Protein AF-A0AAE0FVE1-F1 (afdb_monomer_lite)

Structure (mmCIF, N/CA/C/O backbone):
data_AF-A0AAE0FVE1-F1
#
_entry.id   AF-A0AAE0FVE1-F1
#
loop_
_atom_site.group_PDB
_atom_site.id
_atom_site.type_symbol
_atom_site.label_atom_id
_atom_site.label_alt_id
_atom_site.label_comp_id
_atom_site.label_asym_id
_atom_site.label_entity_id
_atom_site.label_seq_id
_atom_site.pdbx_PDB_ins_code
_atom_site.Cartn_x
_atom_site.Cartn_y
_atom_site.Cartn_z
_atom_site.occupancy
_atom_site.B_iso_or_equiv
_atom_site.auth_seq_id
_atom_site.auth_comp_id
_atom_site.auth_asym_id
_atom_site.auth_atom_id
_atom_site.pdbx_PDB_model_num
ATOM 1 N N . VAL A 1 1 ? 37.317 -3.126 0.935 1.00 30.12 1 VAL A N 1
ATOM 2 C CA . VAL A 1 1 ? 37.666 -3.885 -0.289 1.00 30.12 1 VAL A CA 1
ATOM 3 C C . VAL A 1 1 ? 36.846 -5.168 -0.308 1.00 30.12 1 VAL A C 1
ATOM 5 O O . VAL A 1 1 ? 37.209 -6.125 0.359 1.00 30.12 1 VAL A O 1
ATOM 8 N N . ARG A 1 2 ? 35.691 -5.173 -0.980 1.00 21.05 2 ARG A N 1
ATOM 9 C CA . ARG A 1 2 ? 34.985 -6.410 -1.341 1.00 21.05 2 ARG A CA 1
ATOM 10 C C . ARG A 1 2 ? 34.971 -6.466 -2.862 1.00 21.05 2 ARG A C 1
ATOM 12 O O . ARG A 1 2 ? 34.207 -5.758 -3.504 1.00 21.05 2 ARG A O 1
ATOM 19 N N . GLN A 1 3 ? 35.901 -7.239 -3.415 1.00 28.53 3 GLN A N 1
ATOM 20 C CA . GLN A 1 3 ? 35.870 -7.679 -4.805 1.00 28.53 3 GLN A CA 1
ATOM 21 C C . GLN A 1 3 ? 34.680 -8.636 -4.940 1.00 28.53 3 GLN A C 1
ATOM 23 O O . GLN A 1 3 ? 34.762 -9.792 -4.535 1.00 28.53 3 GLN A O 1
ATOM 28 N N . GLY A 1 4 ? 33.552 -8.123 -5.428 1.00 25.84 4 GLY A N 1
ATOM 29 C CA . GLY A 1 4 ? 32.439 -8.943 -5.892 1.00 25.84 4 GLY A CA 1
ATOM 30 C C . GLY A 1 4 ? 32.765 -9.470 -7.283 1.00 25.84 4 GLY A C 1
ATOM 31 O O . GLY A 1 4 ? 33.146 -8.708 -8.171 1.00 25.84 4 GLY A O 1
ATOM 32 N N . SER A 1 5 ? 32.677 -10.783 -7.448 1.00 26.41 5 SER A N 1
ATOM 33 C CA . SER A 1 5 ? 32.817 -11.491 -8.715 1.00 26.41 5 SER A CA 1
ATOM 34 C C . SER A 1 5 ? 31.915 -10.886 -9.799 1.00 26.41 5 SER A C 1
ATOM 36 O O . SER A 1 5 ? 30.779 -10.496 -9.536 1.00 26.41 5 SER A O 1
ATOM 38 N N . ARG A 1 6 ? 32.425 -10.824 -11.038 1.00 33.06 6 ARG A N 1
ATOM 39 C CA . ARG A 1 6 ? 31.664 -10.459 -12.245 1.00 33.06 6 ARG A CA 1
ATOM 40 C C . ARG A 1 6 ? 30.571 -11.507 -12.494 1.00 33.06 6 ARG A C 1
ATOM 42 O O . ARG A 1 6 ? 30.792 -12.472 -13.221 1.00 33.06 6 ARG A O 1
ATOM 49 N N . GLY A 1 7 ? 29.429 -11.352 -11.835 1.00 27.64 7 GLY A N 1
ATOM 50 C CA . GLY A 1 7 ? 28.227 -12.144 -12.063 1.00 27.64 7 GLY A CA 1
ATOM 51 C C . GLY A 1 7 ? 27.330 -11.454 -13.083 1.00 27.64 7 GLY A C 1
ATOM 52 O O . GLY A 1 7 ? 26.965 -10.295 -12.908 1.00 27.64 7 GLY A O 1
ATOM 53 N N . TRP A 1 8 ? 26.978 -12.162 -14.152 1.00 33.00 8 TRP A N 1
ATOM 54 C CA . TRP A 1 8 ? 25.927 -11.739 -15.070 1.00 33.00 8 TRP A CA 1
ATOM 55 C C . TRP A 1 8 ? 24.582 -11.930 -14.367 1.00 33.00 8 TRP A C 1
ATOM 57 O O . TRP A 1 8 ? 24.209 -13.061 -14.065 1.00 33.00 8 TRP A O 1
ATOM 67 N N . VAL A 1 9 ? 23.856 -10.848 -14.091 1.00 34.59 9 VAL A N 1
ATOM 68 C CA . VAL A 1 9 ? 22.469 -10.948 -13.620 1.00 34.59 9 VAL A CA 1
ATOM 69 C C . VAL A 1 9 ? 21.586 -10.996 -14.859 1.00 34.59 9 VAL A C 1
ATOM 71 O O . VAL A 1 9 ? 21.504 -10.024 -15.602 1.00 34.59 9 VAL A O 1
ATOM 74 N N . THR A 1 10 ? 20.969 -12.144 -15.119 1.00 40.16 10 THR A N 1
ATOM 75 C CA . THR A 1 10 ? 19.925 -12.262 -16.144 1.00 40.16 10 THR A CA 1
ATOM 76 C C . THR A 1 10 ? 18.598 -12.223 -15.406 1.00 40.16 10 THR A C 1
ATOM 78 O O . THR A 1 10 ? 18.353 -13.091 -14.571 1.00 40.16 10 THR A O 1
ATOM 81 N N . ALA A 1 11 ? 17.755 -11.228 -15.673 1.00 46.94 11 ALA A N 1
ATOM 82 C CA . ALA A 1 11 ? 16.357 -11.305 -15.268 1.00 46.94 11 ALA A CA 1
ATOM 83 C C . ALA A 1 11 ? 15.671 -12.262 -16.253 1.00 46.94 11 ALA A C 1
ATOM 85 O O . ALA A 1 11 ? 15.438 -11.902 -17.405 1.00 46.94 11 ALA A O 1
ATOM 86 N N . GLN A 1 12 ? 15.464 -13.515 -15.846 1.00 41.94 12 GLN A N 1
ATOM 87 C CA . GLN A 1 12 ? 14.679 -14.474 -16.622 1.00 41.94 12 GLN A CA 1
ATOM 88 C C . GLN A 1 12 ? 13.217 -14.341 -16.200 1.00 41.94 12 GLN A C 1
ATOM 90 O O . GLN A 1 12 ? 12.855 -14.723 -15.087 1.00 41.94 12 GLN A O 1
ATOM 95 N N . GLY A 1 13 ? 12.395 -13.764 -17.077 1.00 55.03 13 GLY A N 1
ATOM 96 C CA . GLY A 1 13 ? 10.956 -13.997 -17.049 1.00 55.03 13 GLY A CA 1
ATOM 97 C C . GLY A 1 13 ? 10.651 -15.409 -17.553 1.00 55.03 13 GLY A C 1
ATOM 98 O O . GLY A 1 13 ? 11.479 -16.034 -18.207 1.00 55.03 13 GLY A O 1
ATOM 99 N N . GLY A 1 14 ? 9.486 -15.941 -17.193 1.00 66.44 14 GLY A N 1
ATOM 100 C CA . GLY A 1 14 ? 8.909 -17.094 -17.879 1.00 66.44 14 GLY A CA 1
ATOM 101 C C . GLY A 1 14 ? 7.967 -16.623 -18.986 1.00 66.44 14 GLY A C 1
ATOM 102 O O . GLY A 1 14 ? 7.395 -15.536 -18.893 1.00 66.44 14 GLY A O 1
ATOM 103 N N . ALA A 1 15 ? 7.772 -17.460 -20.004 1.00 74.31 15 ALA A N 1
ATOM 104 C CA . ALA A 1 15 ? 6.828 -17.231 -21.096 1.00 74.31 15 ALA A CA 1
ATOM 105 C C . ALA A 1 15 ? 5.435 -16.789 -20.598 1.00 74.31 15 ALA A C 1
ATOM 107 O O . ALA A 1 15 ? 4.746 -17.531 -19.893 1.00 74.31 15 ALA A O 1
ATOM 108 N N . LEU A 1 16 ? 4.996 -15.594 -21.004 1.00 76.31 16 LEU A N 1
ATOM 109 C CA . LEU A 1 16 ? 3.702 -15.038 -20.612 1.00 76.31 16 LEU A CA 1
ATOM 110 C C . LEU A 1 16 ? 2.538 -15.636 -21.420 1.00 76.31 16 LEU A C 1
ATOM 112 O O . LEU A 1 16 ? 2.681 -15.892 -22.623 1.00 76.31 16 LEU A O 1
ATOM 116 N N . PRO A 1 17 ? 1.348 -15.786 -20.801 1.00 67.94 17 PRO A N 1
ATOM 117 C CA . PRO A 1 17 ? 0.216 -16.491 -21.392 1.00 67.94 17 PRO A CA 1
ATOM 118 C C . PRO A 1 17 ? -0.523 -15.744 -22.537 1.00 67.94 17 PRO A C 1
ATOM 120 O O . PRO A 1 17 ? -1.547 -16.217 -23.033 1.00 67.94 17 PRO A O 1
ATOM 123 N N . GLY A 1 18 ? 0.000 -14.619 -23.032 1.00 75.88 18 GLY A N 1
ATOM 124 C CA . GLY A 1 18 ? -0.625 -13.827 -24.102 1.00 75.88 18 GLY A CA 1
ATOM 125 C C . GLY A 1 18 ? -1.750 -12.911 -23.603 1.00 75.88 18 GLY A C 1
ATOM 126 O O . GLY A 1 18 ? -1.844 -12.631 -22.411 1.00 75.88 18 GLY A O 1
ATOM 127 N N . ALA A 1 19 ? -2.564 -12.382 -24.524 1.00 81.19 19 ALA A N 1
ATOM 128 C CA . ALA A 1 19 ? -3.595 -11.395 -24.192 1.00 81.19 19 ALA A CA 1
ATOM 129 C C . ALA A 1 19 ? -4.684 -11.947 -23.253 1.00 81.19 19 ALA A C 1
ATOM 131 O O . ALA A 1 19 ? -5.143 -13.081 -23.406 1.00 81.19 19 ALA A O 1
ATOM 132 N N . CYS A 1 20 ? -5.138 -11.110 -22.317 1.00 78.38 20 CYS A N 1
ATOM 133 C CA . CYS A 1 20 ? -6.254 -11.428 -21.434 1.00 78.38 20 CYS A CA 1
ATOM 134 C C . CYS A 1 20 ? -7.577 -11.352 -22.209 1.00 78.38 20 CYS A C 1
ATOM 136 O O . CYS A 1 20 ? -7.894 -10.321 -22.795 1.00 78.38 20 CYS A O 1
ATOM 138 N N . ALA A 1 21 ? -8.379 -12.422 -22.173 1.00 79.81 21 ALA A N 1
ATOM 139 C CA . ALA A 1 21 ? -9.632 -12.510 -22.930 1.00 79.81 21 ALA A CA 1
ATOM 140 C C . ALA A 1 21 ? -10.690 -11.467 -22.518 1.00 79.81 21 ALA A C 1
ATOM 142 O O . ALA A 1 21 ? -11.551 -11.123 -23.322 1.00 79.81 21 ALA A O 1
ATOM 143 N N . ALA A 1 22 ? -10.632 -10.974 -21.277 1.00 82.94 22 ALA A N 1
ATOM 144 C CA . ALA A 1 22 ? -11.561 -9.973 -20.754 1.00 82.94 22 ALA A CA 1
ATOM 145 C C . ALA A 1 22 ? -11.093 -8.522 -20.980 1.00 82.94 22 ALA A C 1
ATOM 147 O O . ALA A 1 22 ? -11.858 -7.592 -20.735 1.00 82.94 22 ALA A O 1
ATOM 148 N N . ALA A 1 23 ? -9.846 -8.311 -21.410 1.00 76.94 23 ALA A N 1
ATOM 149 C CA . ALA A 1 23 ? -9.261 -6.982 -21.535 1.00 76.94 23 ALA A CA 1
ATOM 150 C C . ALA A 1 23 ? -9.342 -6.460 -22.978 1.00 76.94 23 ALA A C 1
ATOM 152 O O . ALA A 1 23 ? -9.103 -7.193 -23.934 1.00 76.94 23 ALA A O 1
ATOM 153 N N . VAL A 1 24 ? -9.628 -5.162 -23.135 1.00 82.69 24 VAL A N 1
ATOM 154 C CA . VAL A 1 24 ? -9.636 -4.482 -24.448 1.00 82.69 24 VAL A CA 1
ATOM 155 C C . VAL A 1 24 ? -8.225 -4.417 -25.041 1.00 82.69 24 VAL A C 1
ATOM 157 O O . VAL A 1 24 ? -8.035 -4.584 -26.245 1.00 82.69 24 VAL A O 1
ATOM 160 N N . SER A 1 25 ? -7.222 -4.212 -24.189 1.00 83.94 25 SER A N 1
ATOM 161 C CA . SER A 1 25 ? -5.810 -4.270 -24.543 1.00 83.94 25 SER A CA 1
ATOM 162 C C . SER A 1 25 ? -5.018 -5.041 -23.491 1.00 83.94 25 SER A C 1
ATOM 164 O O . SER A 1 25 ? -5.422 -5.168 -22.337 1.00 83.94 25 SER A O 1
ATOM 166 N N . SER A 1 26 ? -3.902 -5.632 -23.902 1.00 85.88 26 SER A N 1
ATOM 167 C CA . SER A 1 26 ? -2.989 -6.342 -23.009 1.00 85.88 26 SER A CA 1
ATOM 168 C C . SER A 1 26 ? -1.572 -6.014 -23.440 1.00 85.88 26 SER A C 1
ATOM 170 O O . SER A 1 26 ? -1.191 -6.308 -24.575 1.00 85.88 26 SER A O 1
ATOM 172 N N . HIS A 1 27 ? -0.831 -5.371 -22.546 1.00 88.75 27 HIS A N 1
ATOM 173 C CA . HIS A 1 27 ? 0.507 -4.854 -22.796 1.00 88.75 27 HIS A CA 1
ATOM 174 C C . HIS A 1 27 ? 1.437 -5.250 -21.658 1.00 88.75 27 HIS A C 1
ATOM 176 O O . HIS A 1 27 ? 1.002 -5.409 -20.516 1.00 88.75 27 HIS A O 1
ATOM 182 N N . VAL A 1 28 ? 2.713 -5.398 -21.983 1.00 86.50 28 VAL A N 1
ATOM 183 C CA . VAL A 1 28 ? 3.792 -5.544 -21.010 1.00 86.50 28 VAL A CA 1
ATOM 184 C C . VAL A 1 28 ? 4.682 -4.330 -21.140 1.00 86.50 28 VAL A C 1
ATOM 186 O O . VAL A 1 28 ? 5.120 -4.012 -22.242 1.00 86.50 28 VAL A O 1
ATOM 189 N N . TYR A 1 29 ? 4.954 -3.684 -20.011 1.00 84.94 29 TYR A N 1
ATOM 190 C CA . TYR A 1 29 ? 5.828 -2.525 -19.951 1.00 84.94 29 TYR A CA 1
ATOM 191 C C . TYR A 1 29 ? 7.075 -2.846 -19.136 1.00 84.94 29 TYR A C 1
ATOM 193 O O . TYR A 1 29 ? 6.982 -3.432 -18.057 1.00 84.94 29 TYR A O 1
ATOM 201 N N . VAL A 1 30 ? 8.235 -2.430 -19.636 1.00 83.50 30 VAL A N 1
ATOM 202 C CA . VAL A 1 30 ? 9.482 -2.380 -18.865 1.00 83.50 30 VAL A CA 1
ATOM 203 C C . VAL A 1 30 ? 9.905 -0.925 -18.763 1.00 83.50 30 VAL A C 1
ATOM 205 O O . VAL A 1 30 ? 10.164 -0.281 -19.777 1.00 83.50 30 VAL A O 1
ATOM 208 N N . GLU A 1 31 ? 9.956 -0.405 -17.540 1.00 81.62 31 GLU A N 1
ATOM 209 C CA . GLU A 1 31 ? 10.389 0.964 -17.273 1.00 81.62 31 GLU A CA 1
ATOM 210 C C . GLU A 1 31 ? 11.896 1.025 -17.031 1.00 81.62 31 GLU A C 1
ATOM 212 O O . GLU A 1 31 ? 12.450 0.294 -16.210 1.00 81.62 31 GLU A O 1
ATOM 217 N N . ILE A 1 32 ? 12.554 1.929 -17.750 1.00 76.12 32 ILE A N 1
ATOM 218 C CA . ILE A 1 32 ? 13.954 2.290 -17.579 1.00 76.12 32 ILE A CA 1
ATOM 219 C C . ILE A 1 32 ? 13.978 3.659 -16.904 1.00 76.12 32 ILE A C 1
ATOM 221 O O . ILE A 1 32 ? 13.574 4.671 -17.485 1.00 76.12 32 ILE A O 1
ATOM 225 N N . GLU A 1 33 ? 14.449 3.684 -15.660 1.00 69.06 33 GLU A N 1
ATOM 226 C CA . GLU A 1 33 ? 14.544 4.916 -14.882 1.00 69.06 33 GLU A CA 1
ATOM 227 C C . GLU A 1 33 ? 15.622 5.854 -15.454 1.00 69.06 33 GLU A C 1
ATOM 229 O O . GLU A 1 33 ? 16.702 5.419 -15.862 1.00 69.06 33 GLU A O 1
ATOM 234 N N . ALA A 1 34 ? 15.371 7.165 -15.413 1.00 65.38 34 ALA A N 1
ATOM 235 C CA . ALA A 1 34 ? 16.327 8.182 -15.848 1.00 65.38 34 ALA A CA 1
ATOM 236 C C . ALA A 1 34 ? 17.683 8.084 -15.117 1.00 65.38 34 ALA A C 1
ATOM 238 O O . ALA A 1 34 ? 18.736 8.280 -15.726 1.00 65.38 34 ALA A O 1
ATOM 239 N N . GLY A 1 35 ? 17.672 7.749 -13.818 1.00 61.28 35 GLY A N 1
ATOM 240 C CA . GLY A 1 35 ? 18.884 7.622 -13.004 1.00 61.28 35 GLY A CA 1
ATOM 241 C C . GLY A 1 35 ? 19.810 6.493 -13.460 1.00 61.28 35 GLY A C 1
ATOM 242 O O . GLY A 1 35 ? 21.030 6.594 -13.325 1.00 61.28 35 GLY A O 1
ATOM 243 N N . LEU A 1 36 ? 19.256 5.438 -14.064 1.00 63.31 36 LEU A N 1
ATOM 244 C CA . LEU A 1 36 ? 20.031 4.328 -14.611 1.00 63.31 36 LEU A CA 1
ATOM 245 C C . LEU A 1 36 ? 20.830 4.776 -15.846 1.00 63.31 36 LEU A C 1
ATOM 247 O O . LEU A 1 36 ? 21.997 4.406 -15.995 1.00 63.31 36 LEU A O 1
ATOM 251 N N . LEU A 1 37 ? 20.239 5.634 -16.683 1.00 58.00 37 LEU A N 1
ATOM 252 C CA . LEU A 1 37 ? 20.868 6.198 -17.884 1.00 58.00 37 LEU A CA 1
ATOM 253 C C . LEU A 1 37 ? 22.001 7.189 -17.561 1.00 58.00 37 LEU A C 1
ATOM 255 O O . LEU A 1 37 ? 22.900 7.375 -18.376 1.00 58.00 37 LEU A O 1
ATOM 259 N N . ALA A 1 38 ? 22.002 7.785 -16.365 1.00 56.66 38 ALA A N 1
ATOM 260 C CA . ALA A 1 38 ? 23.067 8.675 -15.896 1.00 56.66 38 ALA A CA 1
ATOM 261 C C . ALA A 1 38 ? 24.312 7.932 -15.361 1.00 56.66 38 ALA A C 1
ATOM 263 O O . ALA A 1 38 ? 25.357 8.548 -15.164 1.00 56.66 38 ALA A O 1
ATOM 264 N N . SER A 1 39 ? 24.230 6.612 -15.141 1.00 55.66 39 SER A N 1
ATOM 265 C CA . SER A 1 39 ? 25.300 5.803 -14.526 1.00 55.66 39 SER A CA 1
ATOM 266 C C . SER A 1 39 ? 26.401 5.330 -15.493 1.00 55.66 39 SER A C 1
ATOM 268 O O . SER A 1 39 ? 27.238 4.504 -15.124 1.00 55.66 39 SER A O 1
ATOM 270 N N . ILE A 1 40 ? 26.425 5.837 -16.733 1.00 57.41 40 ILE A N 1
ATOM 271 C CA . ILE A 1 40 ? 27.370 5.395 -17.769 1.00 57.41 40 ILE A CA 1
ATOM 272 C C . ILE A 1 40 ? 28.768 5.989 -17.513 1.00 57.41 40 ILE A C 1
ATOM 274 O O . ILE A 1 40 ? 28.941 7.210 -17.563 1.00 57.41 40 ILE A O 1
ATOM 278 N N . PRO A 1 41 ? 29.808 5.165 -17.291 1.00 51.59 41 PRO A N 1
ATOM 279 C CA . PRO A 1 41 ? 31.169 5.667 -17.163 1.00 51.59 41 PRO A CA 1
ATOM 280 C C . PRO A 1 41 ? 31.677 6.236 -18.499 1.00 51.59 41 PRO A C 1
ATOM 282 O O . PRO A 1 41 ? 31.586 5.582 -19.534 1.00 51.59 41 PRO A O 1
ATOM 285 N N . GLY A 1 42 ? 32.271 7.436 -18.467 1.00 53.62 42 GLY A N 1
ATOM 286 C CA . GLY A 1 42 ? 33.030 7.996 -19.596 1.00 53.62 42 GLY A CA 1
ATOM 287 C C . GLY A 1 42 ? 32.369 9.124 -20.394 1.00 53.62 42 GLY A C 1
ATOM 288 O O . GLY A 1 42 ? 32.880 9.460 -21.456 1.00 53.62 42 GLY A O 1
ATOM 289 N N . GLY A 1 43 ? 31.275 9.729 -19.912 1.00 49.09 43 GLY A N 1
ATOM 290 C CA . GLY A 1 43 ? 30.678 10.908 -20.565 1.00 49.09 43 GLY A CA 1
ATOM 291 C C . GLY A 1 43 ? 30.083 10.625 -21.950 1.00 49.09 43 GLY A C 1
ATOM 292 O O . GLY A 1 43 ? 29.938 11.538 -22.757 1.00 49.09 43 GLY A O 1
ATOM 293 N N . MET A 1 44 ? 29.765 9.360 -22.236 1.00 49.56 44 MET A N 1
ATOM 294 C CA . MET A 1 44 ? 29.006 8.975 -23.420 1.00 49.56 44 MET A CA 1
ATOM 295 C C . MET A 1 44 ? 27.567 9.447 -23.241 1.00 49.56 44 MET A C 1
ATOM 297 O O . MET A 1 44 ? 26.928 9.081 -22.256 1.00 49.56 44 MET A O 1
ATOM 301 N N . ASP A 1 45 ? 27.072 10.263 -24.173 1.00 49.12 45 ASP A N 1
ATOM 302 C CA . ASP A 1 45 ? 25.688 10.725 -24.153 1.00 49.12 45 ASP A CA 1
ATOM 303 C C . ASP A 1 45 ? 24.744 9.506 -24.150 1.00 49.12 45 ASP A C 1
ATOM 305 O O . ASP A 1 45 ? 24.714 8.767 -25.138 1.00 49.12 45 ASP A O 1
ATOM 309 N N . PRO A 1 46 ? 23.917 9.303 -23.104 1.00 48.41 46 PRO A N 1
ATOM 310 C CA . PRO A 1 46 ? 22.945 8.205 -23.068 1.00 48.41 46 PRO A CA 1
ATOM 311 C C . PRO A 1 46 ? 21.856 8.343 -24.147 1.00 48.41 46 PRO A C 1
ATOM 313 O O . PRO A 1 46 ? 21.050 7.441 -24.348 1.00 48.41 46 PRO A O 1
ATOM 316 N N . ILE A 1 47 ? 21.826 9.486 -24.840 1.00 46.03 47 ILE A N 1
ATOM 317 C CA . ILE A 1 47 ? 20.714 9.959 -25.667 1.00 46.03 47 ILE A CA 1
ATOM 318 C C . ILE A 1 47 ? 20.866 9.555 -27.144 1.00 46.03 47 ILE A C 1
ATOM 320 O O . ILE A 1 47 ? 19.905 9.659 -27.898 1.00 46.03 47 ILE A O 1
ATOM 324 N N . SER A 1 48 ? 22.023 9.056 -27.598 1.00 42.78 48 SER A N 1
ATOM 325 C CA . SER A 1 48 ? 22.173 8.666 -29.013 1.00 42.78 48 SER A CA 1
ATOM 326 C C . SER A 1 48 ? 21.733 7.230 -29.334 1.00 42.78 48 SER A C 1
ATOM 328 O O . SER A 1 48 ? 21.645 6.891 -30.510 1.00 42.78 48 SER A O 1
ATOM 330 N N . SER A 1 49 ? 21.416 6.393 -28.336 1.00 44.22 49 SER A N 1
ATOM 331 C CA . SER A 1 49 ? 20.997 4.995 -28.556 1.00 44.22 49 SER A CA 1
ATOM 332 C C . SER A 1 49 ? 19.806 4.571 -27.683 1.00 44.22 49 SER A C 1
ATOM 334 O O . SER A 1 49 ? 19.839 3.572 -26.968 1.00 44.22 49 SER A O 1
ATOM 336 N N . VAL A 1 50 ? 18.695 5.309 -27.805 1.00 49.94 50 VAL A N 1
ATOM 337 C CA . VAL A 1 50 ? 17.343 4.828 -27.423 1.00 49.94 50 VAL A CA 1
ATOM 338 C C . VAL A 1 50 ? 16.879 3.678 -28.343 1.00 49.94 50 VAL A C 1
ATOM 340 O O . VAL A 1 50 ? 15.857 3.042 -28.106 1.00 49.94 50 VAL A O 1
ATOM 343 N N . ALA A 1 51 ? 17.661 3.336 -29.373 1.00 52.94 51 ALA A N 1
ATOM 344 C CA . ALA A 1 51 ? 17.542 2.055 -30.051 1.00 52.94 51 ALA A CA 1
ATOM 345 C C . ALA A 1 51 ? 17.913 0.937 -29.065 1.00 52.94 51 ALA A C 1
ATOM 347 O O . ALA A 1 51 ? 19.085 0.704 -28.778 1.00 52.94 51 ALA A O 1
ATOM 348 N N . VAL A 1 52 ? 16.899 0.248 -28.541 1.00 58.25 52 VAL A N 1
ATOM 349 C CA . VAL A 1 52 ? 17.026 -0.907 -27.632 1.00 58.25 52 VAL A CA 1
ATOM 350 C C . VAL A 1 52 ? 17.976 -1.986 -28.179 1.00 58.25 52 VAL A C 1
ATOM 352 O O . VAL A 1 52 ? 18.613 -2.698 -27.401 1.00 58.25 52 VAL A O 1
ATOM 355 N N . ASP A 1 53 ? 18.142 -2.045 -29.502 1.00 57.78 53 ASP A N 1
ATOM 356 C CA . ASP A 1 53 ? 19.052 -2.958 -30.200 1.00 57.78 53 ASP A CA 1
ATOM 357 C C . ASP A 1 53 ? 20.539 -2.555 -30.072 1.00 57.78 53 ASP A C 1
ATOM 359 O O . ASP A 1 53 ? 21.417 -3.409 -29.879 1.00 57.78 53 ASP A O 1
ATOM 363 N N . ASP A 1 54 ? 20.818 -1.247 -30.064 1.00 61.09 54 ASP A N 1
ATOM 364 C CA . ASP A 1 54 ? 22.166 -0.657 -30.044 1.00 61.09 54 ASP A CA 1
ATOM 365 C C . ASP A 1 54 ? 22.558 -0.077 -28.675 1.00 61.09 54 ASP A C 1
ATOM 367 O O . ASP A 1 54 ? 23.596 0.573 -28.531 1.00 61.09 54 ASP A O 1
ATOM 371 N N . ASN A 1 55 ? 21.763 -0.343 -27.638 1.00 70.00 55 ASN A N 1
ATOM 372 C CA . ASN A 1 55 ? 22.024 0.176 -26.306 1.00 70.00 55 ASN A CA 1
ATOM 373 C C . ASN A 1 55 ? 23.327 -0.406 -25.714 1.00 70.00 55 ASN A C 1
ATOM 375 O O . ASN A 1 55 ? 23.604 -1.611 -25.738 1.00 70.00 55 ASN A O 1
ATOM 379 N N . VAL A 1 56 ? 24.175 0.478 -25.188 1.00 70.88 56 VAL A N 1
ATOM 380 C CA . VAL A 1 56 ? 25.509 0.119 -24.677 1.00 70.88 56 VAL A CA 1
ATOM 381 C C . VAL A 1 56 ? 25.439 -0.540 -23.290 1.00 70.88 56 VAL A C 1
ATOM 383 O O . VAL A 1 56 ? 26.312 -1.335 -22.942 1.00 70.88 56 VAL A O 1
ATOM 386 N N . LEU A 1 57 ? 24.400 -0.250 -22.500 1.00 72.38 57 LEU A N 1
ATOM 387 C CA . LEU A 1 57 ? 24.229 -0.741 -21.130 1.00 72.38 57 LEU A CA 1
ATOM 388 C C . LEU A 1 57 ? 23.597 -2.132 -21.072 1.00 72.38 57 LEU A C 1
ATOM 390 O O . LEU A 1 57 ? 24.063 -2.991 -20.318 1.00 72.38 57 LEU A O 1
ATOM 394 N N . PHE A 1 58 ? 22.549 -2.368 -21.855 1.00 77.50 58 PHE A N 1
ATOM 395 C CA . PHE A 1 58 ? 21.784 -3.612 -21.847 1.00 77.50 58 PHE A CA 1
ATOM 396 C C . PHE A 1 58 ? 21.244 -3.934 -23.243 1.00 77.50 58 PHE A C 1
ATOM 398 O O . PHE A 1 58 ? 21.129 -3.063 -24.090 1.00 77.50 58 PHE A O 1
ATOM 405 N N . GLY A 1 59 ? 20.925 -5.200 -23.494 1.00 80.31 59 GLY A N 1
ATOM 406 C CA . GLY A 1 59 ? 20.110 -5.613 -24.637 1.00 80.31 59 GLY A CA 1
ATOM 407 C C . GLY A 1 59 ? 18.804 -6.225 -24.152 1.00 80.31 59 GLY A C 1
ATOM 408 O O . GLY A 1 59 ? 18.802 -6.899 -23.117 1.00 80.31 59 GLY A O 1
ATOM 409 N N . VAL A 1 60 ? 17.720 -6.012 -24.897 1.00 82.88 60 VAL A N 1
ATOM 410 C CA . VAL A 1 60 ? 16.411 -6.615 -24.620 1.00 82.88 60 VAL A CA 1
ATOM 411 C C . VAL A 1 60 ? 15.984 -7.474 -25.800 1.00 82.88 60 VAL A C 1
ATOM 413 O O . VAL A 1 60 ? 16.116 -7.064 -26.949 1.00 82.88 60 VAL A O 1
ATOM 416 N N . THR A 1 61 ? 15.469 -8.667 -25.524 1.00 84.12 61 THR A N 1
ATOM 417 C CA . THR A 1 61 ? 14.892 -9.550 -26.542 1.00 84.12 61 THR A CA 1
ATOM 418 C C . THR A 1 61 ? 13.594 -10.167 -26.027 1.00 84.12 61 THR A C 1
ATOM 420 O O . THR A 1 61 ? 13.610 -10.670 -24.907 1.00 84.12 61 THR A O 1
ATOM 423 N N . PRO A 1 62 ? 12.510 -10.211 -26.820 1.00 83.31 62 PRO A N 1
ATOM 424 C CA . PRO A 1 62 ? 12.394 -9.667 -28.173 1.00 83.31 62 PRO A CA 1
ATOM 425 C C . PRO A 1 62 ? 12.350 -8.134 -28.176 1.00 83.31 62 PRO A C 1
ATOM 427 O O . PRO A 1 62 ? 12.096 -7.510 -27.148 1.00 83.31 62 PRO A O 1
ATOM 430 N N . THR A 1 63 ? 12.581 -7.534 -29.341 1.00 84.00 63 THR A N 1
ATOM 431 C CA . THR A 1 63 ? 12.491 -6.081 -29.523 1.00 84.00 63 THR A CA 1
ATOM 432 C C . THR A 1 63 ? 11.106 -5.570 -29.108 1.00 84.00 63 THR A C 1
ATOM 434 O O . THR A 1 63 ? 10.114 -6.260 -29.378 1.00 84.00 63 THR A O 1
ATOM 437 N N . PRO A 1 64 ? 11.012 -4.418 -28.424 1.00 87.00 64 PRO A N 1
ATOM 438 C CA . PRO A 1 64 ? 9.726 -3.818 -28.086 1.00 87.00 64 PRO A CA 1
ATOM 439 C C . PRO A 1 64 ? 8.948 -3.422 -29.337 1.00 87.00 64 PRO A C 1
ATOM 441 O O . PRO A 1 64 ? 9.532 -3.071 -30.362 1.00 87.00 64 PRO A O 1
ATOM 444 N N . ASP A 1 65 ? 7.622 -3.482 -29.233 1.00 86.62 65 ASP A N 1
ATOM 445 C CA . ASP A 1 65 ? 6.708 -3.054 -30.291 1.00 86.62 65 ASP A CA 1
ATOM 446 C C . ASP A 1 65 ? 6.624 -1.520 -30.344 1.00 86.62 65 ASP A C 1
ATOM 448 O O . ASP A 1 65 ? 6.462 -0.939 -31.418 1.00 86.62 65 ASP A O 1
ATOM 452 N N . SER A 1 66 ? 6.755 -0.849 -29.191 1.00 84.56 66 SER A N 1
ATOM 453 C CA . SER A 1 66 ? 6.857 0.610 -29.117 1.00 84.56 66 SER A CA 1
ATOM 454 C C . SER A 1 66 ? 7.716 1.091 -27.939 1.00 84.56 66 SER A C 1
ATOM 456 O O . SER A 1 66 ? 8.000 0.345 -27.000 1.00 84.56 66 SER A O 1
ATOM 458 N N . ILE A 1 67 ? 8.173 2.343 -28.009 1.00 81.81 67 ILE A N 1
ATOM 459 C CA . ILE A 1 67 ? 8.937 3.012 -26.949 1.00 81.81 67 ILE A CA 1
ATOM 460 C C . ILE A 1 67 ? 8.200 4.300 -26.594 1.00 81.81 67 ILE A C 1
ATOM 462 O O . ILE A 1 67 ? 7.884 5.101 -27.474 1.00 81.81 67 ILE A O 1
ATOM 466 N N . ILE A 1 68 ? 7.927 4.493 -25.307 1.00 80.31 68 ILE A N 1
ATOM 467 C CA . ILE A 1 68 ? 7.207 5.651 -24.783 1.00 80.31 68 ILE A CA 1
ATOM 468 C C . ILE A 1 68 ? 8.158 6.441 -23.887 1.00 80.31 68 ILE A C 1
ATOM 470 O O . ILE A 1 68 ? 8.645 5.939 -22.875 1.00 80.31 68 ILE A O 1
ATOM 474 N N . GLU A 1 69 ? 8.409 7.697 -24.242 1.00 73.88 69 GLU A N 1
ATOM 475 C CA . GLU A 1 69 ? 9.202 8.612 -23.423 1.00 73.88 69 GLU A CA 1
ATOM 476 C C . GLU A 1 69 ? 8.285 9.440 -22.523 1.00 73.88 69 GLU A C 1
ATOM 478 O O . GLU A 1 69 ? 7.413 10.177 -22.991 1.00 73.88 69 GLU A O 1
ATOM 483 N N . ARG A 1 70 ? 8.484 9.339 -21.208 1.00 64.88 70 ARG A N 1
ATOM 484 C CA . ARG A 1 70 ? 7.756 10.129 -20.219 1.00 64.88 70 ARG A CA 1
ATOM 485 C C . ARG A 1 70 ? 8.605 11.339 -19.849 1.00 64.88 70 ARG A C 1
ATOM 487 O O . ARG A 1 70 ? 9.534 11.232 -19.059 1.00 64.88 70 ARG A O 1
ATOM 494 N N . GLY A 1 71 ? 8.325 12.490 -20.456 1.00 56.09 71 GLY A N 1
ATOM 495 C CA . GLY A 1 71 ? 9.078 13.722 -20.206 1.00 56.09 71 GLY A CA 1
ATOM 496 C C . GLY A 1 71 ? 8.886 14.258 -18.783 1.00 56.09 71 GLY A C 1
ATOM 497 O O . GLY A 1 71 ? 7.755 14.459 -18.342 1.00 56.09 71 GLY A O 1
ATOM 498 N N . GLY A 1 72 ? 9.988 14.541 -18.083 1.00 49.53 72 GLY A N 1
ATOM 499 C CA . GLY A 1 72 ? 9.977 15.394 -16.894 1.00 49.53 72 GLY A CA 1
ATOM 500 C C . GLY A 1 72 ? 9.718 16.842 -17.316 1.00 49.53 72 GLY A C 1
ATOM 501 O O . GLY A 1 72 ? 10.405 17.355 -18.198 1.00 49.53 72 GLY A O 1
ATOM 502 N N . GLY A 1 73 ? 8.706 17.490 -16.737 1.00 36.62 73 GLY A N 1
ATOM 503 C CA . GLY A 1 73 ? 8.252 18.838 -17.098 1.00 36.62 73 GLY A CA 1
ATOM 504 C C . GLY A 1 73 ? 9.226 19.965 -16.733 1.00 36.62 73 GLY A C 1
ATOM 505 O O . GLY A 1 73 ? 8.876 20.847 -15.958 1.00 36.62 73 GLY A O 1
ATOM 506 N N . GLY A 1 74 ? 10.437 19.965 -17.290 1.00 36.50 74 GLY A N 1
ATOM 507 C CA . GLY A 1 74 ? 11.389 21.069 -17.194 1.00 36.50 74 GLY A CA 1
ATOM 508 C C . GLY A 1 74 ? 11.291 21.986 -18.411 1.00 36.50 74 GLY A C 1
ATOM 509 O O . GLY A 1 74 ? 11.818 21.669 -19.475 1.00 36.50 74 GLY A O 1
ATOM 510 N N . VAL A 1 75 ? 10.634 23.140 -18.272 1.00 29.27 75 VAL A N 1
ATOM 511 C CA . VAL A 1 75 ? 10.678 24.206 -19.286 1.00 29.27 75 VAL A CA 1
ATOM 512 C C . VAL A 1 75 ? 12.010 24.949 -19.143 1.00 29.27 75 VAL A C 1
ATOM 514 O O . VAL A 1 75 ? 12.180 25.754 -18.233 1.00 29.27 75 VAL A O 1
ATOM 517 N N . GLY A 1 76 ? 12.963 24.686 -20.039 1.00 27.70 76 GLY A N 1
ATOM 518 C CA . GLY A 1 76 ? 14.224 25.428 -20.111 1.00 27.70 76 GLY A CA 1
ATOM 519 C C . GLY A 1 76 ? 15.190 24.879 -21.161 1.00 27.70 76 GLY A C 1
ATOM 520 O O . GLY A 1 76 ? 15.378 23.669 -21.285 1.00 27.70 76 GLY A O 1
ATOM 521 N N . ILE A 1 77 ? 15.818 25.775 -21.929 1.00 26.56 77 ILE A N 1
ATOM 522 C CA . ILE A 1 77 ? 16.866 25.431 -22.899 1.00 26.56 77 ILE A CA 1
ATOM 523 C C . ILE A 1 77 ? 18.066 24.881 -22.113 1.00 26.56 77 ILE A C 1
ATOM 525 O O . ILE A 1 77 ? 18.759 25.636 -21.437 1.00 26.56 77 ILE A O 1
ATOM 529 N N . GLY A 1 78 ? 18.273 23.562 -22.177 1.00 33.88 78 GLY A N 1
ATOM 530 C CA . GLY A 1 78 ? 19.312 22.843 -21.427 1.00 33.88 78 GLY A CA 1
ATOM 531 C C . GLY A 1 78 ? 18.811 21.696 -20.539 1.00 33.88 78 GLY A C 1
ATOM 532 O O . GLY A 1 78 ? 19.631 21.020 -19.925 1.00 33.88 78 GLY A O 1
ATOM 533 N N . ALA A 1 79 ? 17.502 21.425 -20.482 1.00 32.38 79 ALA A N 1
ATOM 534 C CA . ALA A 1 79 ? 16.946 20.311 -19.711 1.00 32.38 79 ALA A CA 1
ATOM 535 C C . ALA A 1 79 ? 17.173 18.949 -20.408 1.00 32.38 79 ALA A C 1
ATOM 537 O O . ALA A 1 79 ? 16.315 18.438 -21.123 1.00 32.38 79 ALA A O 1
ATOM 538 N N . LYS A 1 80 ? 18.351 18.350 -20.202 1.00 45.34 80 LYS A N 1
ATOM 539 C CA . LYS A 1 80 ? 18.636 16.936 -20.496 1.00 45.34 80 LYS A CA 1
ATOM 540 C C . LYS A 1 80 ? 18.954 16.219 -19.183 1.00 45.34 80 LYS A C 1
ATOM 542 O O . LYS A 1 80 ? 20.073 16.343 -18.706 1.00 45.34 80 LYS A O 1
ATOM 547 N N . ALA A 1 81 ? 17.963 15.513 -18.632 1.00 43.94 81 ALA A N 1
ATOM 548 C CA . ALA A 1 81 ? 18.044 14.392 -17.675 1.00 43.94 81 ALA A CA 1
ATOM 549 C C . ALA A 1 81 ? 16.792 14.422 -16.787 1.00 43.94 81 ALA A C 1
ATOM 551 O O . ALA A 1 81 ? 16.668 15.286 -15.925 1.00 43.94 81 ALA A O 1
ATOM 552 N N . GLY A 1 82 ? 15.851 13.502 -16.996 1.00 49.97 82 GLY A N 1
ATOM 553 C CA . GLY A 1 82 ? 14.718 13.379 -16.073 1.00 49.97 82 GLY A CA 1
ATOM 554 C C . GLY A 1 82 ? 13.514 12.596 -16.580 1.00 49.97 82 GLY A C 1
ATOM 555 O O . GLY A 1 82 ? 12.595 12.373 -15.803 1.00 49.97 82 GLY A O 1
ATOM 556 N N . GLY A 1 83 ? 13.485 12.187 -17.851 1.00 59.12 83 GLY A N 1
ATOM 557 C CA . GLY A 1 83 ? 12.385 11.374 -18.368 1.00 59.12 83 GLY A CA 1
ATOM 558 C C . GLY A 1 83 ? 12.601 9.879 -18.153 1.00 59.12 83 GLY A C 1
ATOM 559 O O . GLY A 1 83 ? 13.720 9.399 -18.334 1.00 59.12 83 GLY A O 1
ATOM 560 N N . THR A 1 84 ? 11.547 9.149 -17.778 1.00 67.88 84 THR A N 1
ATOM 561 C CA . THR A 1 84 ? 11.566 7.678 -17.776 1.00 67.88 84 THR A CA 1
ATOM 562 C C . THR A 1 84 ? 11.208 7.154 -19.163 1.00 67.88 84 THR A C 1
ATOM 564 O O . THR A 1 84 ? 10.423 7.767 -19.891 1.00 67.88 84 THR A O 1
ATOM 567 N N . THR A 1 85 ? 11.806 6.032 -19.559 1.00 76.50 85 THR A N 1
ATOM 568 C CA . THR A 1 85 ? 11.525 5.390 -20.849 1.00 76.50 85 THR A CA 1
ATOM 569 C C . THR A 1 85 ? 10.803 4.078 -20.599 1.00 76.50 85 THR A C 1
ATOM 571 O O . THR A 1 85 ? 11.302 3.222 -19.875 1.00 76.50 85 THR A O 1
ATOM 574 N N . LEU A 1 86 ? 9.637 3.902 -21.208 1.00 82.44 86 LEU A N 1
ATOM 575 C CA . LEU A 1 86 ? 8.852 2.676 -21.144 1.00 82.44 86 LEU A CA 1
ATOM 576 C C . LEU A 1 86 ? 9.008 1.910 -22.457 1.00 82.44 86 LEU A C 1
ATOM 578 O O . LEU A 1 86 ? 8.719 2.435 -23.532 1.00 82.44 86 LEU A O 1
ATOM 582 N N . LEU A 1 87 ? 9.454 0.664 -22.363 1.00 85.62 87 LEU A N 1
ATOM 583 C CA . LEU A 1 87 ? 9.446 -0.295 -23.463 1.00 85.62 87 LEU A CA 1
ATOM 584 C C . LEU A 1 87 ? 8.117 -1.047 -23.437 1.00 85.62 87 LEU A C 1
ATOM 586 O O . LEU A 1 87 ? 7.749 -1.562 -22.384 1.00 85.62 87 LEU A O 1
ATOM 590 N N . ASP A 1 88 ? 7.412 -1.109 -24.561 1.00 87.62 88 ASP A N 1
ATOM 591 C CA . ASP A 1 88 ? 6.065 -1.679 -24.660 1.00 87.62 88 ASP A CA 1
ATOM 592 C C . ASP A 1 88 ? 6.036 -2.880 -25.610 1.00 87.62 88 ASP A C 1
ATOM 594 O O . ASP A 1 88 ? 6.515 -2.808 -26.745 1.00 87.62 88 ASP A O 1
ATOM 598 N N . TRP A 1 89 ? 5.422 -3.971 -25.154 1.00 89.06 89 TRP A N 1
ATOM 599 C CA . TRP A 1 89 ? 5.069 -5.125 -25.974 1.00 89.06 89 TRP A CA 1
ATOM 600 C C . TRP A 1 89 ? 3.563 -5.364 -25.936 1.00 89.06 89 TRP A C 1
ATOM 602 O O . TRP A 1 89 ? 2.983 -5.626 -24.878 1.00 89.06 89 TRP A O 1
ATOM 612 N N . SER A 1 90 ? 2.939 -5.398 -27.109 1.00 87.81 90 SER A N 1
ATOM 613 C CA . SER A 1 90 ? 1.547 -5.798 -27.250 1.00 87.81 90 SER A CA 1
ATOM 614 C C . SER A 1 90 ? 1.415 -7.319 -27.192 1.00 87.81 90 SER A C 1
ATOM 616 O O . SER A 1 90 ? 2.119 -8.075 -27.870 1.00 87.81 90 SER A O 1
ATOM 618 N N . LEU A 1 91 ? 0.447 -7.791 -26.410 1.00 87.00 91 LEU A N 1
ATOM 619 C CA . LEU A 1 91 ? 0.110 -9.210 -26.325 1.00 87.00 91 LEU A CA 1
ATOM 620 C C . LEU A 1 91 ? -0.974 -9.629 -27.329 1.00 87.00 91 LEU A C 1
ATOM 622 O O . LEU A 1 91 ? -1.302 -10.813 -27.397 1.00 87.00 91 LEU A O 1
ATOM 626 N N . GLN A 1 92 ? -1.520 -8.700 -28.123 1.00 80.88 92 GLN A N 1
ATOM 627 C CA . GLN A 1 92 ? -2.682 -8.957 -28.989 1.00 80.88 92 GLN A CA 1
ATOM 628 C C . GLN A 1 92 ? -2.434 -10.053 -30.034 1.00 80.88 92 GLN A C 1
ATOM 630 O O . GLN A 1 92 ? -3.279 -10.925 -30.254 1.00 80.88 92 GLN A O 1
ATOM 635 N N . SER A 1 93 ? -1.246 -10.048 -30.639 1.00 73.38 93 SER A N 1
ATOM 636 C CA . SER A 1 93 ? -0.813 -11.043 -31.626 1.00 73.38 93 SER A CA 1
ATOM 637 C C . SER A 1 93 ? -0.185 -12.293 -30.998 1.00 73.38 93 SER A C 1
ATOM 639 O O . SER A 1 93 ? 0.180 -13.224 -31.718 1.00 73.38 93 SER A O 1
ATOM 641 N N . ARG A 1 94 ? -0.052 -12.344 -29.665 1.00 76.75 94 ARG A N 1
ATOM 642 C CA . ARG A 1 94 ? 0.695 -13.390 -28.958 1.00 76.75 94 ARG A CA 1
ATOM 643 C C . ARG A 1 94 ? -0.220 -14.463 -28.381 1.00 76.75 94 ARG A C 1
ATOM 645 O O . ARG A 1 94 ? -1.363 -14.216 -27.981 1.00 76.75 94 ARG A O 1
ATOM 652 N N . ARG A 1 95 ? 0.291 -15.694 -28.367 1.00 68.62 95 ARG A N 1
ATOM 653 C CA . ARG A 1 95 ? -0.401 -16.902 -27.893 1.00 68.62 95 ARG A CA 1
ATOM 654 C C . ARG A 1 95 ? 0.621 -17.832 -27.247 1.00 68.62 95 ARG A C 1
ATOM 656 O O . ARG A 1 95 ? 1.654 -18.092 -27.858 1.00 68.62 95 ARG A O 1
ATOM 663 N N . VAL A 1 96 ? 0.297 -18.386 -26.076 1.00 67.50 96 VAL A N 1
ATOM 664 C CA . VAL A 1 96 ? 1.187 -19.276 -25.286 1.00 67.50 96 VAL A CA 1
ATOM 665 C C . VAL A 1 96 ? 1.739 -20.430 -26.106 1.00 67.50 96 VAL A C 1
ATOM 667 O O . VAL A 1 96 ? 2.900 -20.793 -25.985 1.00 67.50 96 VAL A O 1
ATOM 670 N N . SER A 1 97 ? 0.887 -21.005 -26.953 1.00 64.81 97 SER A N 1
ATOM 671 C CA . SER A 1 97 ? 1.172 -22.223 -27.702 1.00 64.81 97 SER A CA 1
ATOM 672 C C . SER A 1 97 ? 1.912 -21.997 -29.021 1.00 64.81 97 SER A C 1
ATOM 674 O O . SER A 1 97 ? 2.277 -22.975 -29.664 1.00 64.81 97 SER A O 1
ATOM 676 N N . LEU A 1 98 ? 2.080 -20.746 -29.470 1.00 68.88 98 LEU A N 1
ATOM 677 C CA . LEU A 1 98 ? 2.606 -20.435 -30.809 1.00 68.88 98 LEU A CA 1
ATOM 678 C C . LEU A 1 98 ? 3.741 -19.409 -30.787 1.00 68.88 98 LEU A C 1
ATOM 680 O O . LEU A 1 98 ? 4.723 -19.578 -31.500 1.00 68.88 98 LEU A O 1
ATOM 684 N N . ASN A 1 99 ? 3.604 -18.344 -29.997 1.00 74.75 99 ASN A N 1
ATOM 685 C CA . ASN A 1 99 ? 4.602 -17.285 -29.873 1.00 74.75 99 ASN A CA 1
ATOM 686 C C . ASN A 1 99 ? 4.437 -16.579 -28.513 1.00 74.75 99 ASN A C 1
ATOM 688 O O . ASN A 1 99 ? 3.832 -15.498 -28.450 1.00 74.75 99 ASN A O 1
ATOM 692 N N . PRO A 1 100 ? 4.858 -17.217 -27.405 1.00 79.94 100 PRO A N 1
ATOM 693 C CA . PRO A 1 100 ? 4.811 -16.585 -26.093 1.00 79.94 100 PRO A CA 1
ATOM 694 C C . PRO A 1 100 ? 5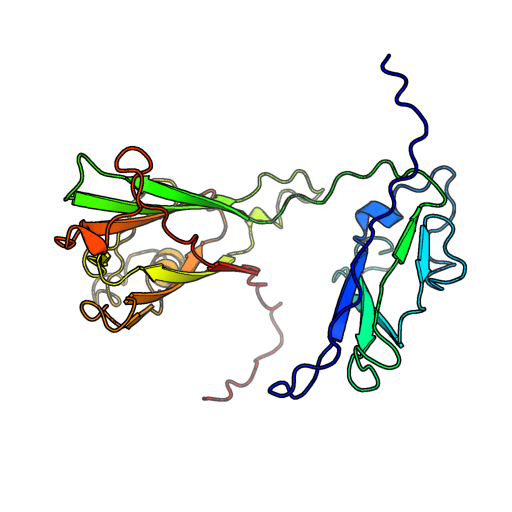.742 -15.367 -26.038 1.00 79.94 100 PRO A C 1
ATOM 696 O O . PRO A 1 100 ? 6.798 -15.346 -26.668 1.00 79.94 100 PRO A O 1
ATOM 699 N N . LEU A 1 101 ? 5.363 -14.337 -25.274 1.00 84.50 101 LEU A N 1
ATOM 700 C CA . LEU A 1 101 ? 6.300 -13.267 -24.931 1.00 84.50 101 LEU A CA 1
ATOM 701 C C . LEU A 1 101 ? 7.177 -13.740 -23.777 1.00 84.50 101 LEU A C 1
ATOM 703 O O . LEU A 1 101 ? 6.665 -13.971 -22.685 1.00 84.50 101 LEU A O 1
ATOM 707 N N . ASP A 1 102 ? 8.475 -13.835 -24.023 1.00 85.75 102 ASP A N 1
ATOM 708 C CA . ASP A 1 102 ? 9.484 -14.026 -22.989 1.00 85.75 102 ASP A CA 1
ATOM 709 C C . ASP A 1 102 ? 10.494 -12.880 -23.094 1.00 85.75 102 ASP A C 1
ATOM 711 O O . ASP A 1 102 ? 11.281 -12.817 -24.039 1.00 85.75 102 ASP A O 1
ATOM 715 N N . VAL A 1 103 ? 10.369 -11.895 -22.199 1.00 85.12 103 VAL A N 1
ATOM 716 C CA . VAL A 1 103 ? 11.249 -10.723 -22.193 1.00 85.12 103 VAL A CA 1
ATOM 717 C C . VAL A 1 103 ? 12.516 -11.080 -21.434 1.00 85.12 103 VAL A C 1
ATOM 719 O O . VAL A 1 103 ? 12.508 -11.288 -20.221 1.00 85.12 103 VAL A O 1
ATOM 722 N N . HIS A 1 104 ? 13.630 -11.074 -22.150 1.00 83.38 104 HIS A N 1
ATOM 723 C CA . HIS A 1 104 ? 14.959 -11.207 -21.589 1.00 83.38 104 HIS A CA 1
ATOM 724 C C . HIS A 1 104 ? 15.676 -9.869 -21.646 1.00 83.38 104 HIS A C 1
ATOM 726 O O . HIS A 1 104 ? 15.773 -9.251 -22.707 1.00 83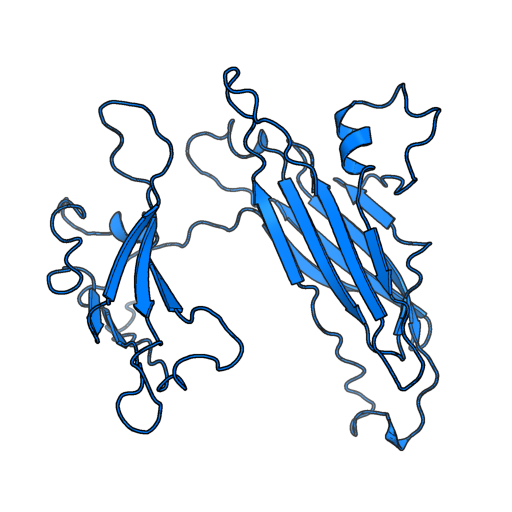.38 104 HIS A O 1
ATOM 732 N N . MET A 1 105 ? 16.249 -9.462 -20.517 1.00 82.50 105 MET A N 1
ATOM 733 C CA . MET A 1 105 ? 17.155 -8.324 -20.453 1.00 82.50 105 MET A CA 1
ATOM 734 C C . MET A 1 105 ? 18.544 -8.801 -20.040 1.00 82.50 105 MET A C 1
ATOM 736 O O . MET A 1 105 ? 18.715 -9.468 -19.016 1.00 82.50 105 MET A O 1
ATOM 740 N N . LYS A 1 106 ? 19.547 -8.458 -20.850 1.00 80.88 106 LYS A N 1
ATOM 741 C CA . LYS A 1 106 ? 20.944 -8.822 -20.625 1.00 80.88 106 LYS A CA 1
ATOM 742 C C . LYS A 1 106 ? 21.796 -7.573 -20.468 1.00 80.88 106 LYS A C 1
ATOM 744 O O . LYS A 1 106 ? 22.007 -6.836 -21.428 1.00 80.88 106 LYS A O 1
ATOM 749 N N . TRP A 1 107 ? 22.353 -7.386 -19.277 1.00 79.25 107 TRP A N 1
ATOM 750 C CA . TRP A 1 107 ? 23.338 -6.340 -19.014 1.00 79.25 107 TRP A CA 1
ATOM 751 C C . TRP A 1 107 ? 24.632 -6.600 -19.793 1.00 79.25 107 TRP A C 1
ATOM 753 O O . TRP A 1 107 ? 25.212 -7.685 -19.710 1.00 79.25 107 TRP A O 1
ATOM 763 N N . ARG A 1 108 ? 25.082 -5.602 -20.559 1.00 79.19 108 ARG A N 1
ATOM 764 C CA . ARG A 1 108 ? 26.383 -5.584 -21.249 1.00 79.19 108 ARG A CA 1
ATOM 765 C C . ARG A 1 108 ? 27.460 -4.977 -20.346 1.00 79.19 108 ARG A C 1
ATOM 767 O O . ARG A 1 108 ? 28.600 -5.436 -20.355 1.00 79.19 108 ARG A O 1
ATOM 774 N N . LEU A 1 109 ? 27.068 -3.995 -19.533 1.00 73.75 109 LEU A N 1
ATOM 775 C CA . LEU A 1 109 ? 27.884 -3.346 -18.508 1.00 73.75 109 LEU A CA 1
ATOM 776 C C . LEU A 1 109 ? 27.197 -3.458 -17.145 1.00 73.75 109 LEU A C 1
ATOM 778 O O . LEU A 1 109 ? 25.981 -3.604 -17.071 1.00 73.75 109 LEU A O 1
ATOM 782 N N . THR A 1 110 ? 27.971 -3.395 -16.063 1.00 69.94 110 THR A N 1
ATOM 783 C CA . THR A 1 110 ? 27.426 -3.377 -14.700 1.00 69.94 110 THR A CA 1
ATOM 784 C C . THR A 1 110 ? 27.116 -1.930 -14.311 1.00 69.94 110 THR A C 1
ATOM 786 O O . THR A 1 110 ? 28.066 -1.173 -14.093 1.00 69.94 110 THR A O 1
ATOM 789 N N . PRO A 1 111 ? 25.840 -1.510 -14.239 1.00 66.75 111 PRO A N 1
ATOM 790 C CA . PRO A 1 111 ? 25.517 -0.159 -13.803 1.00 66.75 111 PRO A CA 1
ATOM 791 C C . PRO A 1 111 ? 25.793 -0.013 -12.302 1.00 66.75 111 PRO A C 1
ATOM 793 O O . PRO A 1 111 ? 25.499 -0.912 -11.511 1.00 66.75 111 PRO A O 1
ATOM 796 N N . SER A 1 112 ? 26.332 1.135 -11.895 1.00 67.62 112 SER A N 1
ATOM 797 C CA . SER A 1 112 ? 26.261 1.589 -10.505 1.00 67.62 112 SER A CA 1
ATOM 798 C C . SER A 1 112 ? 25.062 2.523 -10.387 1.00 67.62 112 SER A C 1
ATOM 800 O O . SER A 1 112 ? 25.178 3.718 -10.653 1.00 67.62 112 SER A O 1
ATOM 802 N N . TRP A 1 113 ? 23.902 1.969 -10.047 1.00 65.56 113 TRP A N 1
ATOM 803 C CA . TRP A 1 113 ? 22.653 2.717 -9.928 1.00 65.56 113 TRP A CA 1
ATOM 804 C C . TRP A 1 113 ? 21.993 2.443 -8.581 1.00 65.56 113 TRP A C 1
ATOM 806 O O . TRP A 1 113 ? 22.005 1.318 -8.080 1.00 65.56 113 TRP A O 1
ATOM 816 N N . THR A 1 114 ? 21.424 3.496 -8.007 1.00 65.25 114 THR A N 1
ATOM 817 C CA . THR A 1 114 ? 20.544 3.443 -6.842 1.00 65.25 114 THR A CA 1
ATOM 818 C C . THR A 1 114 ? 19.166 3.912 -7.294 1.00 65.25 114 THR A C 1
ATOM 820 O O . THR A 1 114 ? 19.098 5.021 -7.831 1.00 65.25 114 THR A O 1
ATOM 823 N N . PRO A 1 115 ? 18.101 3.110 -7.106 1.00 66.31 115 PRO A N 1
ATOM 824 C CA . PRO A 1 115 ? 16.756 3.507 -7.499 1.00 66.31 115 PRO A CA 1
ATOM 825 C C . PRO A 1 115 ? 16.357 4.803 -6.817 1.00 66.31 115 PRO A C 1
ATOM 827 O O . PRO A 1 115 ? 16.730 5.035 -5.659 1.00 66.31 115 PRO A O 1
ATOM 830 N N . SER A 1 116 ? 15.581 5.625 -7.525 1.00 69.06 116 SER A N 1
ATOM 831 C CA . SER A 1 116 ? 14.968 6.769 -6.875 1.00 69.06 116 SER A CA 1
ATOM 832 C C . SER A 1 116 ? 14.061 6.251 -5.754 1.00 69.06 116 SER A C 1
ATOM 834 O O . SER A 1 116 ? 13.210 5.392 -6.002 1.00 69.06 116 SER A O 1
ATOM 836 N N . PRO A 1 117 ? 14.224 6.732 -4.513 1.00 74.19 117 PRO A N 1
ATOM 837 C CA . PRO A 1 117 ? 13.302 6.401 -3.436 1.00 74.19 117 PRO A CA 1
ATOM 838 C C . PRO A 1 117 ? 11.843 6.713 -3.834 1.00 74.19 117 PRO A C 1
ATOM 840 O O . PRO A 1 117 ? 11.602 7.724 -4.505 1.00 74.19 117 PRO A O 1
ATOM 843 N N . PRO A 1 118 ? 10.867 5.871 -3.438 1.00 78.69 118 PRO A N 1
ATOM 844 C CA . PRO A 1 118 ? 9.455 6.116 -3.719 1.00 78.69 118 PRO A CA 1
ATOM 845 C C . PRO A 1 118 ? 8.983 7.391 -3.007 1.00 78.69 118 PRO A C 1
ATOM 847 O O . PRO A 1 118 ? 9.581 7.781 -2.009 1.00 78.69 118 PRO A O 1
ATOM 850 N N . PRO A 1 119 ? 7.888 8.033 -3.447 1.00 78.56 119 PRO A N 1
ATOM 851 C CA . PRO A 1 119 ? 7.362 9.220 -2.769 1.00 78.56 119 PRO A CA 1
ATOM 852 C C . PRO A 1 119 ? 6.844 8.912 -1.355 1.00 78.56 119 PRO A C 1
ATOM 854 O O . PRO A 1 119 ? 6.898 9.771 -0.474 1.00 78.56 119 PRO A O 1
ATOM 857 N N . VAL A 1 120 ? 6.348 7.691 -1.132 1.00 85.06 120 VAL A N 1
ATOM 858 C CA . VAL A 1 120 ? 5.779 7.229 0.138 1.00 85.06 120 VAL A CA 1
ATOM 859 C C . VAL A 1 120 ? 6.160 5.766 0.363 1.00 85.06 120 VAL A C 1
ATOM 861 O O . VAL A 1 120 ? 6.012 4.939 -0.536 1.00 85.06 120 VAL A O 1
ATOM 864 N N . TYR A 1 121 ? 6.615 5.450 1.569 1.00 91.12 121 TYR A N 1
ATOM 865 C CA . TYR A 1 121 ? 6.711 4.098 2.102 1.00 91.12 121 TYR A CA 1
ATOM 866 C C . TYR A 1 121 ? 5.413 3.740 2.814 1.00 91.12 121 TYR A C 1
ATOM 868 O O . TYR A 1 121 ? 4.853 4.552 3.548 1.00 91.12 121 TYR A O 1
ATOM 876 N N . VAL A 1 122 ? 4.939 2.518 2.598 1.00 93.50 122 VAL A N 1
ATOM 877 C CA . VAL A 1 122 ? 3.682 2.033 3.167 1.00 93.50 122 VAL A CA 1
ATOM 878 C C . VAL A 1 122 ? 3.960 0.778 3.973 1.00 93.50 122 VAL A C 1
ATOM 880 O O . VAL A 1 122 ? 4.635 -0.131 3.490 1.00 93.50 122 VAL A O 1
ATOM 883 N N . SER A 1 123 ? 3.415 0.706 5.180 1.00 95.00 123 SER A N 1
ATOM 884 C CA . SER A 1 123 ? 3.407 -0.508 5.987 1.00 95.00 123 SER A CA 1
ATOM 885 C C . SER A 1 123 ? 2.001 -0.784 6.506 1.00 95.00 123 SER A C 1
ATOM 887 O O . SER A 1 123 ? 1.240 0.128 6.814 1.00 95.00 123 SER A O 1
ATOM 889 N N . GLN A 1 124 ? 1.643 -2.063 6.584 1.00 94.50 124 GLN A N 1
ATOM 890 C CA . GLN A 1 124 ? 0.429 -2.521 7.249 1.00 94.50 124 GLN A CA 1
ATOM 891 C C . GLN A 1 124 ? 0.827 -3.466 8.371 1.00 94.50 124 GLN A C 1
ATOM 893 O O . GLN A 1 124 ? 1.676 -4.338 8.180 1.00 94.50 124 GLN A O 1
ATOM 898 N N . TYR A 1 125 ? 0.197 -3.317 9.527 1.00 92.69 125 TYR A N 1
ATOM 899 C CA . TYR A 1 125 ? 0.398 -4.216 10.651 1.00 92.69 125 TYR A CA 1
ATOM 900 C C . TYR A 1 125 ? -0.873 -4.374 11.475 1.00 92.69 125 TYR A C 1
ATOM 902 O O . TYR A 1 125 ? -1.762 -3.520 11.487 1.00 92.69 125 TYR A O 1
ATOM 910 N N . LEU A 1 126 ? -0.945 -5.510 12.161 1.00 91.00 126 LEU A N 1
ATOM 911 C CA . LEU A 1 126 ? -2.021 -5.820 13.086 1.00 91.00 126 LEU A CA 1
ATOM 912 C C . LEU A 1 126 ? -1.695 -5.250 14.460 1.00 91.00 126 LEU A C 1
ATOM 914 O O . LEU A 1 126 ? -0.562 -5.326 14.936 1.00 91.00 126 LEU A O 1
ATOM 918 N N . THR A 1 127 ? -2.711 -4.703 15.105 1.00 89.31 127 THR A N 1
ATOM 919 C CA . THR A 1 127 ? -2.671 -4.212 16.478 1.00 89.31 127 THR A CA 1
ATOM 920 C C . THR A 1 127 ? -3.700 -4.968 17.320 1.00 89.31 127 THR A C 1
ATOM 922 O O . THR A 1 127 ? -4.557 -5.673 16.788 1.00 89.31 127 THR A O 1
ATOM 925 N N . GLY A 1 128 ? -3.610 -4.858 18.645 1.00 83.50 128 GLY A N 1
ATOM 926 C CA . GLY A 1 128 ? -4.559 -5.474 19.577 1.00 83.50 128 GLY A CA 1
ATOM 927 C C . GLY A 1 128 ? -3.949 -6.531 20.489 1.00 83.50 128 GLY A C 1
ATOM 928 O O . GLY A 1 128 ? -2.735 -6.728 20.528 1.00 83.50 128 GLY A O 1
ATOM 929 N N . VAL A 1 129 ? -4.811 -7.167 21.284 1.00 76.75 129 VAL A N 1
ATOM 930 C CA . VAL A 1 129 ? -4.410 -8.098 22.343 1.00 76.75 129 VAL A CA 1
ATOM 931 C C . VAL A 1 129 ? -5.316 -9.325 22.314 1.00 76.75 129 VAL A C 1
ATOM 933 O O . VAL A 1 129 ? -6.538 -9.223 22.403 1.00 76.75 129 VAL A O 1
ATOM 936 N N . GLY A 1 130 ? -4.697 -10.504 22.262 1.00 74.31 130 GLY A N 1
ATOM 937 C CA . GLY A 1 130 ? -5.403 -11.781 22.224 1.00 74.31 130 GLY A CA 1
ATOM 938 C C . GLY A 1 130 ? -5.869 -12.159 20.819 1.00 74.31 130 GLY A C 1
ATOM 939 O O . GLY A 1 130 ? -5.303 -11.727 19.822 1.00 74.31 130 GLY A O 1
ATOM 940 N N . THR A 1 131 ? -6.876 -13.026 20.747 1.00 72.00 131 THR A N 1
ATOM 941 C CA . THR A 1 131 ? -7.345 -13.622 19.484 1.00 72.00 131 THR A CA 1
ATOM 942 C C . THR A 1 131 ? -8.695 -13.088 19.016 1.00 72.00 131 THR A C 1
ATOM 944 O O . THR A 1 131 ? -9.113 -13.434 17.915 1.00 72.00 131 THR A O 1
ATOM 947 N N . ALA A 1 132 ? -9.375 -12.282 19.838 1.00 79.19 132 ALA A N 1
ATOM 948 C CA . ALA A 1 132 ? -10.739 -11.815 19.588 1.00 79.19 132 ALA A CA 1
ATOM 949 C C . ALA A 1 132 ? -10.811 -10.342 19.167 1.00 79.19 132 ALA A C 1
ATOM 951 O O . ALA A 1 132 ? -11.604 -10.020 18.294 1.00 79.19 132 ALA A O 1
ATOM 952 N N . TYR A 1 133 ? -9.979 -9.475 19.751 1.00 88.31 133 TYR A N 1
ATOM 953 C CA . TYR A 1 133 ? -10.013 -8.031 19.517 1.00 88.31 133 TYR A CA 1
ATOM 954 C C . TYR A 1 133 ? -8.694 -7.572 18.913 1.00 88.31 133 TYR A C 1
ATOM 956 O O . TYR A 1 133 ? -7.622 -7.814 19.477 1.00 88.31 133 TYR A O 1
ATOM 964 N N . GLY A 1 134 ? -8.784 -6.902 17.773 1.00 91.44 134 GLY A N 1
ATOM 965 C CA . GLY A 1 134 ? -7.633 -6.438 17.026 1.00 91.44 134 GLY A CA 1
ATOM 966 C C . GLY A 1 134 ? -7.859 -5.082 16.383 1.00 91.44 134 GLY A C 1
ATOM 967 O O . GLY A 1 134 ? -8.893 -4.438 16.542 1.00 91.44 134 GLY A O 1
ATOM 968 N N . GLY A 1 135 ? -6.865 -4.657 15.627 1.00 93.06 135 GLY A N 1
ATOM 969 C CA . GLY A 1 135 ? -6.958 -3.548 14.706 1.00 93.06 135 GLY A CA 1
ATOM 970 C C . GLY A 1 135 ? -6.018 -3.760 13.535 1.00 93.06 135 GLY A C 1
ATOM 971 O O . GLY A 1 135 ? -5.079 -4.552 13.604 1.00 93.06 135 GLY A O 1
ATOM 972 N N . ILE A 1 136 ? -6.289 -3.064 12.443 1.00 93.69 136 ILE A N 1
ATOM 973 C CA . ILE A 1 136 ? -5.369 -2.944 11.318 1.00 93.69 136 ILE A CA 1
ATOM 974 C C . ILE A 1 136 ? -4.917 -1.497 11.280 1.00 93.69 136 ILE A C 1
ATOM 976 O O . ILE A 1 136 ? -5.749 -0.589 11.302 1.00 93.69 136 ILE A O 1
ATOM 980 N N . THR A 1 137 ? -3.608 -1.297 11.209 1.00 94.94 137 THR A N 1
ATOM 981 C CA . THR A 1 137 ? -3.007 0.014 11.005 1.00 94.94 137 THR A CA 1
ATOM 982 C C . THR A 1 137 ? -2.248 0.010 9.689 1.00 94.94 137 THR A C 1
ATOM 984 O O . THR A 1 137 ? -1.406 -0.855 9.453 1.00 94.94 137 THR A O 1
ATOM 987 N N . ILE A 1 138 ? -2.562 0.980 8.835 1.00 94.94 138 ILE A N 1
ATOM 988 C CA . ILE A 1 138 ? -1.845 1.288 7.602 1.00 94.94 138 ILE A CA 1
ATOM 989 C C . ILE A 1 138 ? -1.108 2.599 7.840 1.00 94.94 138 ILE A C 1
ATOM 991 O O . ILE A 1 138 ? -1.722 3.630 8.112 1.00 94.94 138 ILE A O 1
ATOM 995 N N . GLU A 1 139 ? 0.209 2.556 7.753 1.00 95.06 139 GLU A N 1
ATOM 996 C CA . GLU A 1 139 ? 1.084 3.694 7.958 1.00 95.06 139 GLU A CA 1
ATOM 997 C C . GLU A 1 139 ? 1.725 4.103 6.634 1.00 95.06 139 GLU A C 1
ATOM 999 O O . GLU A 1 139 ? 2.266 3.289 5.888 1.00 95.06 139 GLU A O 1
ATOM 1004 N N . LEU A 1 140 ? 1.621 5.393 6.345 1.00 92.62 140 LEU A N 1
ATOM 1005 C CA . LEU A 1 140 ? 2.167 6.077 5.190 1.00 92.62 140 LEU A CA 1
ATOM 1006 C C . LEU A 1 140 ? 3.285 6.981 5.702 1.00 92.62 140 LEU A C 1
ATOM 1008 O O . LEU A 1 140 ? 3.032 7.875 6.508 1.00 92.62 140 LEU A O 1
ATOM 1012 N N . GLN A 1 141 ? 4.508 6.773 5.232 1.00 91.50 141 GLN A N 1
ATOM 1013 C CA . GLN A 1 141 ? 5.661 7.608 5.557 1.00 91.50 141 GLN A CA 1
ATOM 1014 C C . GLN A 1 141 ? 6.184 8.243 4.282 1.00 91.50 141 GLN A C 1
ATOM 1016 O O . GLN A 1 141 ? 6.576 7.551 3.344 1.00 91.50 141 GLN A O 1
ATOM 1021 N N . ARG A 1 142 ? 6.177 9.570 4.221 1.00 86.62 142 ARG A N 1
ATOM 1022 C CA . ARG A 1 142 ? 6.719 10.291 3.077 1.00 86.62 142 ARG A CA 1
ATOM 1023 C C . ARG A 1 142 ? 8.230 10.109 3.045 1.00 86.62 142 ARG A C 1
ATOM 1025 O O . ARG A 1 142 ? 8.896 10.180 4.072 1.00 86.62 142 ARG A O 1
ATOM 1032 N N . SER A 1 143 ? 8.768 9.845 1.864 1.00 80.25 143 SER A N 1
ATOM 1033 C CA . SER A 1 143 ? 10.201 9.625 1.736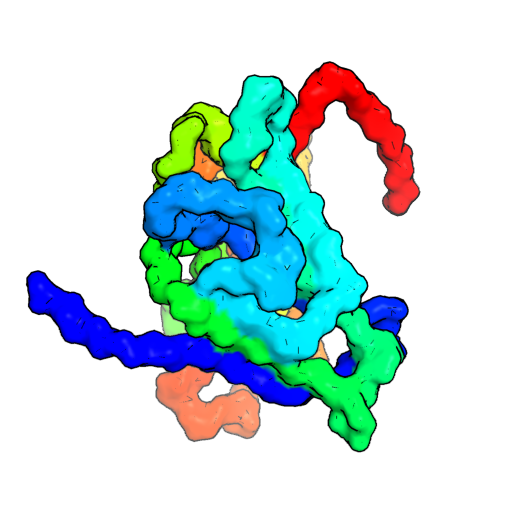 1.00 80.25 143 SER A CA 1
ATOM 1034 C C . SER A 1 143 ? 10.970 10.937 1.877 1.00 80.25 143 SER A C 1
ATOM 1036 O O . SER A 1 143 ? 10.659 11.936 1.227 1.00 80.25 143 SER A O 1
ATOM 1038 N N . GLU A 1 144 ? 11.999 10.921 2.718 1.00 66.94 144 GLU A N 1
ATOM 1039 C CA . GLU A 1 144 ? 12.955 12.012 2.893 1.00 66.94 144 GLU A CA 1
ATOM 1040 C C . GLU A 1 144 ? 13.971 11.985 1.741 1.00 66.94 144 GLU A C 1
ATOM 1042 O O . GLU A 1 144 ? 15.095 11.510 1.893 1.00 66.94 144 GLU A O 1
ATOM 1047 N N . THR A 1 145 ? 13.587 12.391 0.531 1.00 55.91 145 THR A N 1
ATOM 1048 C CA . THR A 1 145 ? 14.502 12.257 -0.614 1.00 55.91 145 THR A CA 1
ATOM 1049 C C . THR A 1 145 ? 15.388 13.490 -0.795 1.00 55.91 145 THR A C 1
ATOM 1051 O O . THR A 1 145 ? 14.863 14.590 -0.984 1.00 55.91 145 THR A O 1
ATOM 1054 N N . PRO A 1 146 ? 16.726 13.327 -0.833 1.00 43.91 146 PRO A N 1
ATOM 1055 C CA . PRO A 1 146 ? 17.690 14.382 -1.124 1.00 43.91 146 PRO A CA 1
ATOM 1056 C C . PRO A 1 146 ? 17.785 14.593 -2.641 1.00 43.91 146 PRO A C 1
ATOM 1058 O O . PRO A 1 146 ? 18.799 14.303 -3.269 1.00 43.91 146 PRO A O 1
ATOM 1061 N N . THR A 1 147 ? 16.712 15.053 -3.274 1.00 42.62 147 THR A N 1
ATOM 1062 C CA . THR A 1 147 ? 16.762 15.532 -4.661 1.00 42.62 147 THR A CA 1
ATOM 1063 C C . THR A 1 147 ? 16.905 17.045 -4.642 1.00 42.62 147 THR A C 1
ATOM 1065 O O . THR A 1 147 ? 16.262 17.716 -3.841 1.00 42.62 147 THR A O 1
ATOM 1068 N N . HIS A 1 148 ? 17.795 17.569 -5.487 1.00 40.50 148 HIS A N 1
ATOM 1069 C CA . HIS A 1 148 ? 18.191 18.976 -5.604 1.00 40.50 148 HIS A CA 1
ATOM 1070 C C . HIS A 1 148 ? 17.040 19.909 -6.051 1.00 40.50 148 HIS A C 1
ATOM 1072 O O . HIS A 1 148 ? 17.097 20.518 -7.108 1.00 40.50 148 HIS A O 1
ATOM 1078 N N . SER A 1 149 ? 16.004 20.020 -5.231 1.00 44.69 149 SER A N 1
ATOM 1079 C CA . SER A 1 149 ? 15.224 21.217 -4.922 1.00 44.69 149 SER A CA 1
ATOM 1080 C C . SER A 1 149 ? 14.355 20.834 -3.720 1.00 44.69 149 SER A C 1
ATOM 1082 O O . SER A 1 149 ? 13.211 20.402 -3.830 1.00 44.69 149 SER A O 1
ATOM 1084 N N . VAL A 1 150 ? 14.961 20.928 -2.531 1.00 45.22 150 VAL A N 1
ATOM 1085 C CA . VAL A 1 150 ? 14.373 20.590 -1.215 1.00 45.22 150 VAL A CA 1
ATOM 1086 C C . VAL A 1 150 ? 13.033 21.310 -0.964 1.00 45.22 150 VAL A C 1
ATOM 1088 O O . VAL A 1 150 ? 12.266 20.925 -0.088 1.00 45.22 150 VAL A O 1
ATOM 1091 N N . GLU A 1 151 ? 12.719 22.321 -1.769 1.00 48.97 151 GLU A N 1
ATOM 1092 C CA . GLU A 1 151 ? 11.553 23.185 -1.631 1.00 48.97 151 GLU A CA 1
ATOM 1093 C C . GLU A 1 151 ? 10.323 22.693 -2.424 1.00 48.97 151 GLU A C 1
ATOM 1095 O O . GLU A 1 151 ? 9.203 23.025 -2.046 1.00 48.97 151 GLU A O 1
ATOM 1100 N N . ASP A 1 152 ? 10.478 21.835 -3.445 1.00 54.44 152 ASP A N 1
ATOM 1101 C CA . ASP A 1 152 ? 9.367 21.500 -4.358 1.00 54.44 152 ASP A CA 1
ATOM 1102 C C . ASP A 1 152 ? 8.648 20.189 -4.004 1.00 54.44 152 ASP A C 1
ATOM 1104 O O . ASP A 1 152 ? 7.419 20.113 -4.038 1.00 54.44 152 ASP A O 1
ATOM 1108 N N . ALA A 1 153 ? 9.385 19.137 -3.627 1.00 54.53 153 ALA A N 1
ATOM 1109 C CA . ALA A 1 153 ? 8.790 17.817 -3.397 1.00 54.53 153 ALA A CA 1
ATOM 1110 C C . ALA A 1 153 ? 7.931 17.761 -2.126 1.00 54.53 153 ALA A C 1
ATOM 1112 O O . ALA A 1 153 ? 6.962 17.009 -2.087 1.00 54.53 153 ALA A O 1
ATOM 1113 N N . TRP A 1 154 ? 8.249 18.556 -1.099 1.00 64.31 154 TRP A N 1
ATOM 1114 C CA . TRP A 1 154 ? 7.479 18.645 0.151 1.00 64.31 154 TRP A CA 1
ATOM 1115 C C . TRP A 1 154 ? 6.278 19.601 0.042 1.00 64.31 154 TRP A C 1
ATOM 1117 O O . TRP A 1 154 ? 5.337 19.512 0.831 1.00 64.31 154 TRP A O 1
ATOM 1127 N N . ALA A 1 155 ? 6.283 20.476 -0.970 1.00 65.31 155 ALA A N 1
ATOM 1128 C CA . ALA A 1 155 ? 5.229 21.450 -1.252 1.00 65.31 155 ALA A CA 1
ATOM 1129 C C . ALA A 1 155 ? 4.031 20.862 -2.023 1.00 65.31 155 ALA A C 1
ATOM 1131 O O . ALA A 1 155 ? 3.015 21.535 -2.194 1.00 65.31 155 ALA A O 1
ATOM 1132 N N . ILE A 1 156 ? 4.129 19.609 -2.484 1.00 76.12 156 ILE A N 1
ATOM 1133 C CA . ILE A 1 156 ? 3.078 18.948 -3.263 1.00 76.12 156 ILE A CA 1
ATOM 1134 C C . ILE A 1 156 ? 2.199 18.092 -2.333 1.00 76.12 156 ILE A C 1
ATOM 1136 O O . ILE A 1 156 ? 2.715 17.178 -1.677 1.00 76.12 156 ILE A O 1
ATOM 1140 N N . PRO A 1 157 ? 0.880 18.331 -2.261 1.00 80.50 157 PRO A N 1
ATOM 1141 C CA . PRO A 1 157 ? -0.026 17.441 -1.546 1.00 80.50 157 PRO A CA 1
ATOM 1142 C C . PRO A 1 157 ? -0.171 16.095 -2.273 1.00 80.50 157 PRO A C 1
ATOM 1144 O O . PRO A 1 157 ? -0.056 16.012 -3.497 1.00 80.50 157 PRO A O 1
ATOM 1147 N N . LEU A 1 158 ? -0.442 15.028 -1.521 1.00 83.50 158 LEU A N 1
ATOM 1148 C CA . LEU A 1 158 ? -0.651 13.688 -2.073 1.00 83.50 158 LEU A CA 1
ATOM 1149 C C . LEU A 1 158 ? -2.125 13.308 -1.996 1.00 83.50 158 LEU A C 1
ATOM 1151 O O . LEU A 1 158 ? -2.787 13.534 -0.983 1.00 83.50 158 LEU A O 1
ATOM 1155 N N . GLN A 1 159 ? -2.631 12.677 -3.050 1.00 85.62 159 GLN A N 1
ATOM 1156 C CA . GLN A 1 159 ? -3.880 11.933 -2.994 1.00 85.62 159 GLN A CA 1
ATOM 1157 C C . GLN A 1 159 ? -3.550 10.453 -2.862 1.00 85.62 159 GLN A C 1
ATOM 1159 O O . GLN A 1 159 ? -2.913 9.865 -3.732 1.00 85.62 159 GLN A O 1
ATOM 1164 N N . VAL A 1 160 ? -3.973 9.855 -1.755 1.00 87.62 160 VAL A N 1
ATOM 1165 C CA . VAL A 1 160 ? -3.739 8.446 -1.458 1.00 87.62 160 VAL A CA 1
ATOM 1166 C C . VAL A 1 160 ? -5.066 7.711 -1.520 1.00 87.62 160 VAL A C 1
ATOM 1168 O O . VAL A 1 160 ? -6.024 8.083 -0.848 1.00 87.62 160 VAL A O 1
ATOM 1171 N N . ARG A 1 161 ? -5.132 6.657 -2.327 1.00 90.31 161 ARG A N 1
ATOM 1172 C CA . ARG A 1 161 ? -6.269 5.741 -2.385 1.00 90.31 161 ARG A CA 1
ATOM 1173 C C . ARG A 1 161 ? -5.868 4.426 -1.744 1.00 90.31 161 ARG A C 1
ATOM 1175 O O . ARG A 1 161 ? -4.868 3.834 -2.142 1.00 90.31 161 ARG A O 1
ATOM 1182 N N . ILE A 1 162 ? -6.650 3.982 -0.774 1.00 91.69 162 ILE A N 1
ATOM 1183 C CA . ILE A 1 162 ? -6.419 2.757 -0.017 1.00 91.69 162 ILE A CA 1
ATOM 1184 C C . ILE A 1 162 ? -7.592 1.826 -0.284 1.00 91.69 162 ILE A C 1
ATOM 1186 O O . ILE A 1 162 ? -8.724 2.159 0.050 1.00 91.69 162 ILE A O 1
ATOM 1190 N N . LEU A 1 163 ? -7.319 0.668 -0.872 1.00 93.56 163 LEU A N 1
ATOM 1191 C CA . LEU A 1 163 ? -8.274 -0.423 -1.004 1.00 93.56 163 LEU A CA 1
ATOM 1192 C C . LEU A 1 163 ? -7.866 -1.532 -0.037 1.00 93.56 163 LEU A C 1
ATOM 1194 O O . LEU A 1 163 ? -6.787 -2.109 -0.166 1.00 93.56 163 LEU A O 1
ATOM 1198 N N . HIS A 1 164 ? -8.735 -1.836 0.920 1.00 92.81 164 HIS A N 1
ATOM 1199 C CA . HIS A 1 164 ? -8.534 -2.919 1.872 1.00 92.81 164 HIS A CA 1
ATOM 1200 C C . HIS A 1 164 ? -9.638 -3.965 1.722 1.00 92.81 164 HIS A C 1
ATOM 1202 O O . HIS A 1 164 ? -10.826 -3.633 1.733 1.00 92.81 164 HIS A O 1
ATOM 1208 N N . VAL A 1 165 ? -9.240 -5.235 1.650 1.00 93.62 165 VAL A N 1
ATOM 1209 C CA . VAL A 1 165 ? -10.138 -6.392 1.626 1.00 93.62 165 VAL A CA 1
ATOM 1210 C C . VAL A 1 165 ? -9.897 -7.205 2.894 1.00 93.62 165 VAL A C 1
ATOM 1212 O O . VAL A 1 165 ? -8.790 -7.661 3.151 1.00 93.62 165 VAL A O 1
ATOM 1215 N N . ALA A 1 166 ? -10.922 -7.332 3.732 1.00 92.44 166 ALA A N 1
ATOM 1216 C CA . ALA A 1 166 ? -10.862 -8.072 4.987 1.00 92.44 166 ALA A CA 1
ATOM 1217 C C . ALA A 1 166 ? -11.669 -9.378 4.872 1.00 92.44 166 ALA A C 1
ATOM 1219 O O . ALA A 1 166 ? -12.816 -9.343 4.412 1.00 92.44 166 ALA A O 1
ATOM 1220 N N . PRO A 1 167 ? -11.130 -10.528 5.313 1.00 92.44 167 PRO A N 1
ATOM 1221 C CA . PRO A 1 167 ? -11.880 -11.779 5.375 1.00 92.44 167 PRO A CA 1
ATOM 1222 C C . PRO A 1 167 ? -13.178 -11.655 6.181 1.00 92.44 167 PRO A C 1
ATOM 1224 O O . PRO A 1 167 ? -13.287 -10.835 7.092 1.00 92.44 167 PRO A O 1
ATOM 1227 N N . TRP A 1 168 ? -14.165 -12.512 5.904 1.00 92.31 168 TRP A N 1
ATOM 1228 C CA . TRP A 1 168 ? -15.487 -12.408 6.538 1.00 92.31 168 TRP A CA 1
ATOM 1229 C C . TRP A 1 168 ? -15.463 -12.526 8.065 1.00 92.31 168 TRP A C 1
ATOM 1231 O O . TRP A 1 168 ? -16.288 -11.913 8.751 1.00 92.31 168 TRP A O 1
ATOM 1241 N N . PHE A 1 169 ? -14.503 -13.295 8.583 1.00 90.69 169 PHE A N 1
ATOM 1242 C CA . PHE A 1 169 ? -14.306 -13.517 10.009 1.00 90.69 169 PHE A CA 1
ATOM 1243 C C . PHE A 1 169 ? -13.627 -12.333 10.703 1.00 90.69 169 PHE A C 1
ATOM 1245 O O . PHE A 1 169 ? -13.469 -12.365 11.916 1.00 90.69 169 PHE A O 1
ATOM 1252 N N . MET A 1 170 ? -13.231 -11.293 9.969 1.00 91.62 170 MET A N 1
ATOM 1253 C CA . MET A 1 170 ? -12.777 -10.025 10.524 1.00 91.62 170 MET A CA 1
ATOM 1254 C C . MET A 1 170 ? -13.890 -8.991 10.402 1.00 91.62 170 MET A C 1
ATOM 1256 O O . MET A 1 170 ? -14.184 -8.460 9.328 1.00 91.62 170 MET A O 1
ATOM 1260 N N . LYS A 1 171 ? -14.538 -8.699 11.523 1.00 91.75 171 LYS A N 1
ATOM 1261 C CA . LYS A 1 171 ? -15.577 -7.680 11.615 1.00 91.75 171 LYS A CA 1
ATOM 1262 C C . LYS A 1 171 ? -14.922 -6.329 11.815 1.00 91.75 171 LYS A C 1
ATOM 1264 O O . LYS A 1 171 ? -14.671 -5.918 12.939 1.00 91.75 171 LYS A O 1
ATOM 1269 N N . MET A 1 172 ? -14.629 -5.662 10.704 1.00 90.81 172 MET A N 1
ATOM 1270 C CA . MET A 1 172 ? -14.019 -4.334 10.688 1.00 90.81 172 MET A CA 1
ATOM 1271 C C . MET A 1 172 ? -15.001 -3.277 11.200 1.00 90.81 172 MET A C 1
ATOM 1273 O O . MET A 1 172 ? -16.119 -3.145 10.697 1.00 90.81 172 MET A O 1
ATOM 1277 N N . TRP A 1 173 ? -14.573 -2.486 12.177 1.00 91.00 173 TRP A N 1
ATOM 1278 C CA . TRP A 1 173 ? -15.356 -1.390 12.736 1.00 91.00 173 TRP A CA 1
ATOM 1279 C C . TRP A 1 173 ? -15.050 -0.105 11.981 1.00 91.00 173 TRP A C 1
ATOM 1281 O O . TRP A 1 173 ? -14.427 0.823 12.489 1.00 91.00 173 TRP A O 1
ATOM 1291 N N . TRP A 1 174 ? -15.515 -0.040 10.740 1.00 85.88 174 TRP A N 1
ATOM 1292 C CA . TRP A 1 174 ? -15.254 1.099 9.864 1.00 85.88 174 TRP A CA 1
ATOM 1293 C C . TRP A 1 174 ? -15.726 2.453 10.413 1.00 85.88 174 TRP A C 1
ATOM 1295 O O . TRP A 1 174 ? -15.162 3.487 10.082 1.00 85.88 174 TRP A O 1
ATOM 1305 N N . HIS A 1 175 ? -16.738 2.458 11.279 1.00 84.19 175 HIS A N 1
ATOM 1306 C CA . HIS A 1 175 ? -17.221 3.662 11.959 1.00 84.19 175 HIS A CA 1
ATOM 1307 C C . HIS A 1 175 ? -16.243 4.201 13.020 1.00 84.19 175 HIS A C 1
ATOM 1309 O O . HIS A 1 175 ? -16.383 5.340 13.450 1.00 84.19 175 HIS A O 1
ATOM 1315 N N . ALA A 1 176 ? -15.284 3.383 13.460 1.00 89.00 176 ALA A N 1
ATOM 1316 C CA . ALA A 1 176 ? -14.242 3.720 14.429 1.00 89.00 176 ALA A CA 1
ATOM 1317 C C . ALA A 1 176 ? -12.873 3.923 13.753 1.00 89.00 176 ALA A C 1
ATOM 1319 O O . ALA A 1 176 ? -11.832 3.864 14.406 1.00 89.00 176 ALA A O 1
ATOM 1320 N N . LEU A 1 177 ? -12.878 4.128 12.434 1.00 88.81 177 LEU A N 1
ATOM 1321 C CA . LEU A 1 177 ? -11.702 4.463 11.649 1.00 88.81 177 LEU A CA 1
ATOM 1322 C C . LEU A 1 177 ? -11.068 5.763 12.165 1.00 88.81 177 LEU A C 1
ATOM 1324 O O . LEU A 1 177 ? -11.724 6.802 12.249 1.00 88.81 177 LEU A O 1
ATOM 1328 N N . LEU A 1 178 ? -9.780 5.697 12.481 1.00 89.75 178 LEU A N 1
ATOM 1329 C CA . LEU A 1 178 ? -8.976 6.809 12.961 1.00 89.75 178 LEU A CA 1
ATOM 1330 C C . LEU A 1 178 ? -7.911 7.150 11.922 1.00 89.75 178 LEU A C 1
ATOM 1332 O O . LEU A 1 178 ? -7.077 6.308 11.591 1.00 89.75 178 LEU A O 1
ATOM 1336 N N . LEU A 1 179 ? -7.921 8.393 11.449 1.00 89.38 179 LEU A N 1
ATOM 1337 C CA . LEU A 1 179 ? -6.831 8.964 10.669 1.00 89.38 179 LEU A CA 1
ATOM 1338 C C . LEU A 1 179 ? -5.973 9.841 11.581 1.00 89.38 179 LEU A C 1
ATOM 1340 O O . LEU A 1 179 ? -6.482 10.745 12.234 1.00 89.38 179 LEU A O 1
ATOM 1344 N N . GLU A 1 180 ? -4.671 9.608 11.592 1.00 89.94 180 GLU A N 1
ATOM 1345 C CA . GLU A 1 180 ? -3.673 10.462 12.225 1.00 89.94 180 GLU A CA 1
ATOM 1346 C C . GLU A 1 180 ? -2.773 11.042 11.137 1.00 89.94 180 GLU A C 1
ATOM 1348 O O . GLU A 1 180 ? -2.330 10.309 10.258 1.00 89.94 180 GLU A O 1
ATOM 1353 N N . VAL A 1 181 ? -2.480 12.338 11.191 1.00 88.38 181 VAL A N 1
ATOM 1354 C CA . VAL A 1 181 ? -1.481 12.987 10.328 1.00 88.38 181 VAL A CA 1
ATOM 1355 C C . VAL A 1 181 ? -0.441 13.618 11.237 1.00 88.38 181 VAL A C 1
ATOM 1357 O O . VAL A 1 181 ? -0.795 14.393 12.123 1.00 88.38 181 VAL A O 1
ATOM 1360 N N . ASP A 1 182 ? 0.823 13.230 11.076 1.00 87.62 182 ASP A N 1
ATOM 1361 C CA . ASP A 1 182 ? 1.937 13.646 11.943 1.00 87.62 182 ASP A CA 1
ATOM 1362 C C . ASP A 1 182 ? 1.641 13.493 13.448 1.00 87.62 182 ASP A C 1
ATOM 1364 O O . ASP A 1 182 ? 1.983 14.332 14.280 1.00 87.62 182 ASP A O 1
ATOM 1368 N N . GLY A 1 183 ? 0.964 12.394 13.799 1.00 86.19 183 GLY A N 1
ATOM 1369 C CA . GLY A 1 183 ? 0.580 12.066 15.175 1.00 86.19 183 GLY A CA 1
ATOM 1370 C C . GLY A 1 183 ? -0.624 12.844 15.715 1.00 86.19 183 GLY A C 1
ATOM 1371 O O . GLY A 1 183 ? -0.981 12.670 16.879 1.00 86.19 183 GLY A O 1
ATOM 1372 N N . VAL A 1 184 ? -1.269 13.679 14.899 1.00 84.88 184 VAL A N 1
ATOM 1373 C CA . VAL A 1 184 ? -2.486 14.407 15.270 1.00 84.88 184 VAL A CA 1
ATOM 1374 C C . VAL A 1 184 ? -3.701 13.699 14.683 1.00 84.88 184 VAL A C 1
ATOM 1376 O O . VAL A 1 184 ? -3.812 13.547 13.468 1.00 84.88 184 VAL A O 1
ATOM 1379 N N . ALA A 1 185 ? -4.632 13.290 15.546 1.00 84.38 185 ALA A N 1
ATOM 1380 C CA . ALA A 1 185 ? -5.900 12.704 15.127 1.00 84.38 185 ALA A CA 1
ATOM 1381 C C . ALA A 1 185 ? -6.722 13.708 14.301 1.00 84.38 185 ALA A C 1
ATOM 1383 O O . ALA A 1 185 ? -7.028 14.814 14.752 1.00 84.38 185 ALA A O 1
ATOM 1384 N N . VAL A 1 186 ? -7.105 13.298 13.095 1.00 78.31 186 VAL A N 1
ATOM 1385 C CA . VAL A 1 186 ? -7.965 14.037 12.176 1.00 78.31 186 VAL A CA 1
ATOM 1386 C C . VAL A 1 186 ? -9.331 13.364 12.177 1.00 78.31 186 VAL A C 1
ATOM 1388 O O . VAL A 1 186 ? -9.469 12.200 11.804 1.00 78.31 186 VAL A O 1
ATOM 1391 N N . ALA A 1 187 ? -10.357 14.100 12.602 1.00 64.94 187 ALA A N 1
ATOM 1392 C CA . ALA A 1 187 ? -11.722 13.596 12.586 1.00 64.94 187 ALA A CA 1
ATOM 1393 C C . ALA A 1 187 ? -12.163 13.317 11.140 1.00 64.94 187 ALA A C 1
ATOM 1395 O O . ALA A 1 187 ? -12.243 14.231 10.316 1.00 64.94 187 ALA A O 1
ATOM 1396 N N . MET A 1 188 ? -12.483 12.056 10.845 1.00 61.19 188 MET A N 1
ATOM 1397 C CA . MET A 1 188 ? -13.098 11.632 9.585 1.00 61.19 188 MET A CA 1
ATOM 1398 C C . MET A 1 188 ? -14.611 11.875 9.632 1.00 61.19 188 MET A C 1
ATOM 1400 O O . MET A 1 188 ? -15.417 10.964 9.482 1.00 61.19 188 MET A O 1
ATOM 1404 N N . GLU A 1 189 ? -15.018 13.108 9.920 1.00 52.00 189 GLU A N 1
ATOM 1405 C CA . GLU A 1 189 ? -16.430 13.479 9.917 1.00 52.00 189 GLU A CA 1
ATOM 1406 C C . GLU A 1 189 ? -16.826 14.057 8.556 1.00 52.00 189 GLU A C 1
ATOM 1408 O O . GLU A 1 189 ? -16.080 14.821 7.938 1.00 52.00 189 GLU A O 1
ATOM 1413 N N . ALA A 1 190 ? -18.045 13.739 8.106 1.00 43.81 190 ALA A N 1
ATOM 1414 C CA . ALA A 1 190 ? -18.702 14.469 7.031 1.00 43.81 190 ALA A CA 1
ATOM 1415 C C . ALA A 1 190 ? -18.780 15.947 7.435 1.00 43.81 190 ALA A C 1
ATOM 1417 O O . ALA A 1 190 ? -19.600 16.296 8.277 1.00 43.81 190 ALA A O 1
ATOM 1418 N N . VAL A 1 191 ? -17.885 16.769 6.872 1.00 41.19 191 VAL A N 1
ATOM 1419 C CA . VAL A 1 191 ? -17.752 18.230 7.036 1.00 41.19 191 VAL A CA 1
ATOM 1420 C C . VAL A 1 191 ? -18.663 18.801 8.138 1.00 41.19 191 VAL A C 1
ATOM 1422 O O . VAL A 1 191 ? -19.810 19.169 7.860 1.00 41.19 191 VAL A O 1
ATOM 1425 N N . PRO A 1 192 ? -18.187 18.916 9.389 1.00 36.78 192 PRO A N 1
ATOM 1426 C CA . PRO A 1 192 ? -18.907 19.644 10.416 1.00 36.78 192 PRO A CA 1
ATOM 1427 C C . PRO A 1 192 ? -19.225 21.047 9.903 1.00 36.78 192 PRO A C 1
ATOM 1429 O O . PRO A 1 192 ? -18.332 21.788 9.488 1.00 36.78 192 PRO A O 1
ATOM 1432 N N . LYS A 1 193 ? -20.497 21.455 9.975 1.00 40.78 193 LYS A N 1
ATOM 1433 C CA . LYS A 1 193 ? -20.930 22.831 9.653 1.00 40.78 193 LYS A CA 1
ATOM 1434 C C . LYS A 1 193 ? -20.191 23.898 10.486 1.00 40.78 193 LYS A C 1
ATOM 1436 O O . LYS A 1 193 ? -20.234 25.073 10.138 1.00 40.78 193 LYS A O 1
ATOM 1441 N N . SER A 1 194 ? -19.506 23.499 11.562 1.00 45.06 194 SER A N 1
ATOM 1442 C CA . SER A 1 194 ? -18.686 24.339 12.442 1.00 45.06 194 SER A CA 1
ATOM 1443 C C . SER A 1 194 ? -17.179 24.324 12.137 1.00 45.06 194 SER A C 1
ATOM 1445 O O . SER A 1 194 ? -16.457 25.130 12.717 1.00 45.06 194 SER A O 1
ATOM 1447 N N . LEU A 1 195 ? -16.685 23.498 11.200 1.00 45.22 195 LEU A N 1
ATOM 1448 C CA . LEU A 1 195 ? -15.269 23.498 10.791 1.00 45.22 195 LEU A CA 1
ATOM 1449 C C . LEU A 1 195 ? -14.887 24.681 9.893 1.00 45.22 195 LEU A C 1
ATOM 1451 O O . LEU A 1 195 ? -13.736 24.754 9.476 1.00 45.22 195 LEU A O 1
ATOM 1455 N N . ALA A 1 196 ? -15.782 25.645 9.646 1.00 47.44 196 ALA A N 1
ATOM 1456 C CA . ALA A 1 196 ? -15.506 26.861 8.871 1.00 47.44 196 ALA A CA 1
ATOM 1457 C C . ALA A 1 196 ? -14.277 27.668 9.3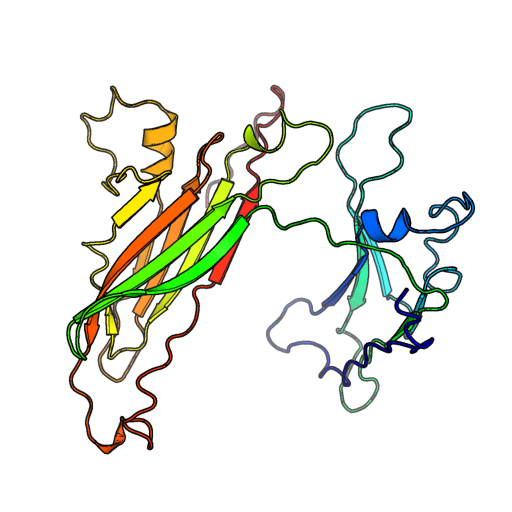59 1.00 47.44 196 ALA A C 1
ATOM 1459 O O . ALA A 1 196 ? -13.806 28.544 8.640 1.00 47.44 196 ALA A O 1
ATOM 1460 N N . GLN A 1 197 ? -13.761 27.371 10.558 1.00 47.34 197 GLN A N 1
ATOM 1461 C CA . GLN A 1 197 ? -12.589 28.006 11.168 1.00 47.34 197 GLN A CA 1
ATOM 1462 C C . GLN A 1 197 ? -11.301 27.158 11.132 1.00 47.34 197 GLN A C 1
ATOM 1464 O O . GLN A 1 197 ? -10.242 27.677 11.474 1.00 47.34 197 GLN A O 1
ATOM 1469 N N . ALA A 1 198 ? -11.345 25.884 10.723 1.00 51.78 198 ALA A N 1
ATOM 1470 C CA . ALA A 1 198 ? -10.127 25.109 10.470 1.00 51.78 198 ALA A CA 1
ATOM 1471 C C . ALA A 1 198 ? -9.504 25.504 9.124 1.00 51.78 198 ALA A C 1
ATOM 1473 O O . ALA A 1 198 ? -10.213 25.941 8.214 1.00 51.78 198 ALA A O 1
ATOM 1474 N N . SER A 1 199 ? -8.182 25.344 8.986 1.00 54.97 199 SER A N 1
ATOM 1475 C CA . SER A 1 199 ? -7.494 25.642 7.728 1.00 54.97 199 SER A CA 1
ATOM 1476 C C . SER A 1 199 ? -8.127 24.859 6.572 1.00 54.97 199 SER A C 1
ATOM 1478 O O . SER A 1 199 ? -8.548 23.708 6.718 1.00 54.97 199 SER A O 1
ATOM 1480 N N . VAL A 1 200 ? -8.202 25.497 5.402 1.00 59.00 200 VAL A N 1
ATOM 1481 C CA . VAL A 1 200 ? -8.789 24.914 4.182 1.00 59.00 200 VAL A CA 1
ATOM 1482 C C . VAL A 1 200 ? -8.155 23.559 3.841 1.00 59.00 200 VAL A C 1
ATOM 1484 O O . VAL A 1 200 ? -8.823 22.689 3.288 1.00 59.00 200 VAL A O 1
ATOM 1487 N N . GLU A 1 201 ? -6.888 23.360 4.206 1.00 59.06 201 GLU A N 1
ATOM 1488 C CA . GLU A 1 201 ? -6.165 22.106 4.005 1.00 59.06 201 GLU A CA 1
ATOM 1489 C C . GLU A 1 201 ? -6.669 20.986 4.917 1.00 59.06 201 GLU A C 1
ATOM 1491 O O . GLU A 1 201 ? -7.005 19.922 4.406 1.00 59.06 201 GLU A O 1
ATOM 1496 N N . LEU A 1 202 ? -6.856 21.226 6.221 1.00 56.94 202 LEU A N 1
ATOM 1497 C CA . LEU A 1 202 ? -7.415 20.222 7.140 1.00 56.94 202 LEU A CA 1
ATOM 1498 C C . LEU A 1 202 ? -8.853 19.832 6.763 1.00 56.94 202 LEU A C 1
ATOM 1500 O O . LEU A 1 202 ? -9.230 18.665 6.848 1.00 56.94 202 LEU A O 1
ATOM 1504 N N . GLN A 1 203 ? -9.643 20.781 6.249 1.00 54.22 203 GLN A N 1
ATOM 1505 C CA . GLN A 1 203 ? -10.970 20.491 5.688 1.00 54.22 203 GLN A CA 1
ATOM 1506 C C . GLN A 1 203 ? -10.919 19.640 4.404 1.00 54.22 203 GLN A C 1
ATOM 1508 O O . GLN A 1 203 ? -11.917 19.009 4.050 1.00 54.22 203 GLN A O 1
ATOM 1513 N N . ARG A 1 204 ? -9.809 19.661 3.653 1.00 57.31 204 ARG A N 1
ATOM 1514 C CA . ARG A 1 204 ? -9.604 18.802 2.472 1.00 57.31 204 ARG A CA 1
ATOM 1515 C C . ARG A 1 204 ? -9.114 17.415 2.865 1.00 57.31 204 ARG A C 1
ATOM 1517 O O . ARG A 1 204 ? -9.622 16.459 2.295 1.00 57.31 204 ARG A O 1
ATOM 1524 N N . VAL A 1 205 ? -8.237 17.300 3.868 1.00 56.66 205 VAL A N 1
ATOM 1525 C CA . VAL A 1 205 ? -7.882 16.006 4.489 1.00 56.66 205 VAL A CA 1
ATOM 1526 C C . VAL A 1 205 ? -9.149 15.271 4.944 1.00 56.66 205 VAL A C 1
ATOM 1528 O O . VAL A 1 205 ? -9.361 14.111 4.598 1.00 56.66 205 VAL A O 1
ATOM 1531 N N . ALA A 1 206 ? -10.052 15.980 5.629 1.00 52.19 206 ALA A N 1
ATOM 1532 C CA . ALA A 1 206 ? -11.317 15.428 6.117 1.00 52.19 206 ALA A CA 1
ATOM 1533 C C . ALA A 1 206 ? -12.352 15.118 5.012 1.00 52.19 206 ALA A C 1
ATOM 1535 O O . ALA A 1 206 ? -13.286 14.355 5.248 1.00 52.19 206 ALA A O 1
ATOM 1536 N N . ARG A 1 207 ? -12.200 15.647 3.785 1.00 54.72 207 ARG A N 1
ATOM 1537 C CA . ARG A 1 207 ? -13.036 15.291 2.618 1.00 54.72 207 ARG A CA 1
ATOM 1538 C C . ARG A 1 207 ? -12.568 13.980 1.984 1.00 54.72 207 ARG A C 1
ATOM 1540 O O . ARG A 1 207 ? -12.321 13.893 0.784 1.00 54.72 207 ARG A O 1
ATOM 1547 N N . SER A 1 208 ? -12.456 12.956 2.816 1.00 58.50 208 SER A N 1
ATOM 1548 C CA . SER A 1 208 ? -12.149 11.605 2.382 1.00 58.50 208 SER A CA 1
ATOM 1549 C C . SER A 1 208 ? -13.421 10.954 1.836 1.00 58.50 208 SER A C 1
ATOM 1551 O O . SER A 1 208 ? -14.381 10.747 2.577 1.00 58.50 208 SER A O 1
ATOM 1553 N N . TYR A 1 209 ? -13.468 10.668 0.532 1.00 66.25 209 TYR A N 1
ATOM 1554 C CA . TYR A 1 209 ? -14.512 9.797 -0.012 1.00 66.25 209 TYR A CA 1
ATOM 1555 C C . TYR A 1 209 ? -14.261 8.369 0.481 1.00 66.25 209 TYR A C 1
ATOM 1557 O O . TYR A 1 209 ? -13.112 7.929 0.566 1.00 66.25 209 TYR A O 1
ATOM 1565 N N . MET A 1 210 ? -15.330 7.665 0.837 1.00 75.94 210 MET A N 1
ATOM 1566 C CA . MET A 1 210 ? -15.254 6.346 1.447 1.00 75.94 210 MET A CA 1
ATOM 1567 C C . MET A 1 210 ? -16.366 5.467 0.884 1.00 75.94 210 MET A C 1
ATOM 1569 O O . MET A 1 210 ? -17.546 5.786 1.034 1.00 75.94 210 MET A O 1
ATOM 1573 N N . HIS A 1 211 ? -15.991 4.369 0.236 1.00 84.88 211 HIS A N 1
ATOM 1574 C CA . HIS A 1 211 ? -16.919 3.347 -0.234 1.00 84.88 211 HIS A CA 1
ATOM 1575 C C . HIS A 1 211 ? -16.673 2.061 0.547 1.00 84.88 211 HIS A C 1
ATOM 1577 O O . HIS A 1 211 ? -15.551 1.559 0.592 1.00 84.88 211 HIS A O 1
ATOM 1583 N N . MET A 1 212 ? -17.718 1.530 1.178 1.00 86.31 212 MET A N 1
ATOM 1584 C CA . MET A 1 212 ? -17.605 0.380 2.069 1.00 86.31 212 MET A CA 1
ATOM 1585 C C . MET A 1 212 ? -18.697 -0.641 1.799 1.00 86.31 212 MET A C 1
ATOM 1587 O O . MET A 1 212 ? -19.877 -0.303 1.745 1.00 86.31 212 MET A O 1
ATOM 1591 N N . ALA A 1 213 ? -18.286 -1.899 1.707 1.00 89.81 213 ALA A N 1
ATOM 1592 C CA . ALA A 1 213 ? -19.160 -3.057 1.706 1.00 89.81 213 ALA A CA 1
ATOM 1593 C C . ALA A 1 213 ? -18.812 -3.919 2.933 1.00 89.81 213 ALA A C 1
ATOM 1595 O O . ALA A 1 213 ? -17.667 -4.363 3.056 1.00 89.81 213 ALA A O 1
ATOM 1596 N N . PRO A 1 214 ? -19.744 -4.129 3.879 1.00 90.50 214 PRO A N 1
ATOM 1597 C CA . PRO A 1 214 ? -19.490 -4.989 5.028 1.00 90.50 214 PRO A CA 1
ATOM 1598 C C . PRO A 1 214 ? -19.334 -6.449 4.591 1.00 90.50 214 PRO A C 1
ATOM 1600 O O . PRO A 1 214 ? -19.872 -6.868 3.567 1.00 90.50 214 PRO A O 1
ATOM 1603 N N . SER A 1 215 ? -18.617 -7.234 5.394 1.00 92.25 215 SER A N 1
ATOM 1604 C CA . SER A 1 215 ? -18.487 -8.666 5.149 1.00 92.25 215 SER A CA 1
ATOM 1605 C C . SER A 1 215 ? -19.761 -9.432 5.498 1.00 92.25 215 SER A C 1
ATOM 1607 O O . SER A 1 215 ? -20.462 -9.090 6.454 1.00 92.25 215 SER A O 1
ATOM 1609 N N . THR A 1 216 ? -20.005 -10.522 4.772 1.00 93.19 216 THR A N 1
ATOM 1610 C CA . THR A 1 216 ? -21.087 -11.472 5.068 1.00 93.19 216 THR A CA 1
ATOM 1611 C C . THR A 1 216 ? -20.486 -12.801 5.501 1.00 93.19 216 THR A C 1
ATOM 1613 O O . THR A 1 216 ? -19.565 -13.303 4.854 1.00 93.19 216 THR A O 1
ATOM 1616 N N . ASP A 1 217 ? -20.970 -13.349 6.617 1.00 92.31 217 ASP A N 1
ATOM 1617 C CA . ASP A 1 217 ? -20.407 -14.551 7.242 1.00 92.31 217 ASP A CA 1
ATOM 1618 C C . ASP A 1 217 ? -20.325 -15.712 6.254 1.00 92.31 217 ASP A C 1
ATOM 1620 O O . ASP A 1 217 ? -21.339 -16.131 5.712 1.00 92.31 217 ASP A O 1
ATOM 1624 N N . ARG A 1 218 ? -19.112 -16.238 6.040 1.00 91.38 218 ARG A N 1
ATOM 1625 C CA . ARG A 1 218 ? -18.809 -17.371 5.142 1.00 91.38 218 ARG A CA 1
ATOM 1626 C C . ARG A 1 218 ? -19.205 -17.172 3.674 1.00 91.38 218 ARG A C 1
ATOM 1628 O O . ARG A 1 218 ? -19.105 -18.114 2.895 1.00 91.38 218 ARG A O 1
ATOM 1635 N N . GLU A 1 219 ? -19.594 -15.962 3.282 1.00 93.38 219 GLU A N 1
ATOM 1636 C CA . GLU A 1 219 ? -20.089 -15.669 1.934 1.00 93.38 219 GLU A CA 1
ATOM 1637 C C . GLU A 1 219 ? -19.215 -14.652 1.201 1.00 93.38 219 GLU A C 1
ATOM 1639 O O . GLU A 1 219 ? -18.809 -14.897 0.066 1.00 93.38 219 GLU A O 1
ATOM 1644 N N . ALA A 1 220 ? -18.906 -13.514 1.834 1.00 92.38 220 ALA A N 1
ATOM 1645 C CA . ALA A 1 220 ? -18.222 -12.412 1.161 1.00 92.38 220 ALA A CA 1
ATOM 1646 C C . ALA A 1 220 ? -17.264 -11.650 2.091 1.00 92.38 220 ALA A C 1
ATOM 1648 O O . ALA A 1 220 ? -17.598 -11.405 3.258 1.00 92.38 220 ALA A O 1
ATOM 1649 N N . PRO A 1 221 ? -16.089 -11.227 1.586 1.00 94.06 221 PRO A N 1
ATOM 1650 C CA . PRO A 1 221 ? -15.183 -10.366 2.331 1.00 94.06 221 PRO A CA 1
ATOM 1651 C C . PRO A 1 221 ? -15.766 -8.959 2.500 1.00 94.06 221 PRO A C 1
ATOM 1653 O O . PRO A 1 221 ? -16.647 -8.528 1.758 1.00 94.06 221 PRO A O 1
ATOM 1656 N N . GLY A 1 222 ? -15.249 -8.235 3.486 1.00 92.38 222 GLY A N 1
ATOM 1657 C CA . GLY A 1 222 ? -15.517 -6.814 3.656 1.00 92.38 222 GLY A CA 1
ATOM 1658 C C . GLY A 1 222 ? -14.542 -6.009 2.810 1.00 92.38 222 GLY A C 1
ATOM 1659 O O . GLY A 1 222 ? -13.359 -6.336 2.760 1.00 92.38 222 GLY A O 1
ATOM 1660 N N . VAL A 1 223 ? -15.019 -4.954 2.162 1.00 92.88 223 VAL A N 1
ATOM 1661 C CA . VAL A 1 223 ? -14.197 -4.098 1.300 1.00 92.88 223 VAL A CA 1
ATOM 1662 C C . VAL A 1 223 ? -14.342 -2.652 1.744 1.00 92.88 223 VAL A C 1
ATOM 1664 O O . VAL A 1 223 ? -15.459 -2.184 1.966 1.00 92.88 223 VAL A O 1
ATOM 1667 N N . ALA A 1 224 ? -13.223 -1.942 1.844 1.00 91.44 224 ALA A N 1
ATOM 1668 C CA . ALA A 1 224 ? -13.201 -0.499 2.031 1.00 91.44 224 ALA A CA 1
ATOM 1669 C C . ALA A 1 224 ? -12.259 0.150 1.018 1.00 91.44 224 ALA A C 1
ATOM 1671 O O . ALA A 1 224 ? -11.089 -0.215 0.927 1.00 91.44 224 ALA A O 1
ATOM 1672 N N . GLU A 1 225 ? -12.775 1.128 0.281 1.00 91.50 225 GLU A N 1
ATOM 1673 C CA . GLU A 1 225 ? -11.998 2.045 -0.543 1.00 91.50 225 GLU A CA 1
ATOM 1674 C C . GLU A 1 225 ? -12.029 3.427 0.113 1.00 91.50 225 GLU A C 1
ATOM 1676 O O . GLU A 1 225 ? -13.102 3.999 0.329 1.00 91.50 225 GLU A O 1
ATOM 1681 N N . LEU A 1 226 ? -10.853 3.952 0.451 1.00 88.25 226 LEU A N 1
ATOM 1682 C CA . LEU A 1 226 ? -10.681 5.218 1.153 1.00 88.25 226 LEU A CA 1
ATOM 1683 C C . LEU A 1 226 ? -9.798 6.160 0.346 1.00 88.25 226 LEU A C 1
ATOM 1685 O O . LEU A 1 226 ? -8.761 5.758 -0.178 1.00 88.25 226 LEU A O 1
ATOM 1689 N N . PHE A 1 227 ? -10.182 7.429 0.302 1.00 86.38 227 PHE A N 1
ATOM 1690 C CA . PHE A 1 227 ? -9.406 8.489 -0.328 1.00 86.38 227 PHE A CA 1
ATOM 1691 C C . PHE A 1 227 ? -8.883 9.428 0.745 1.00 86.38 227 PHE A C 1
ATOM 1693 O O . PHE A 1 227 ? -9.656 10.179 1.320 1.00 86.38 227 PHE A O 1
ATOM 1700 N N . VAL A 1 228 ? -7.582 9.416 0.999 1.00 82.94 228 VAL A N 1
ATOM 1701 C CA . VAL A 1 228 ? -6.930 10.267 1.992 1.00 82.94 228 VAL A CA 1
ATOM 1702 C C . VAL A 1 228 ? -6.144 11.350 1.266 1.00 82.94 228 VAL A C 1
ATOM 1704 O O . VAL A 1 228 ? -5.280 11.064 0.438 1.00 82.94 228 VAL A O 1
ATOM 1707 N N . HIS A 1 229 ? -6.437 12.611 1.573 1.00 82.31 229 HIS A N 1
ATOM 1708 C CA . HIS A 1 229 ? -5.630 13.729 1.100 1.00 82.31 229 HIS A CA 1
ATOM 1709 C C . HIS A 1 229 ? -4.553 14.032 2.139 1.00 82.31 229 HIS A C 1
ATOM 1711 O O . HIS A 1 229 ? -4.874 14.458 3.244 1.00 82.31 229 HIS A O 1
ATOM 1717 N N . LEU A 1 230 ? -3.286 13.804 1.797 1.00 81.50 230 LEU A N 1
ATOM 1718 C CA . LEU A 1 230 ? -2.156 14.152 2.649 1.00 81.50 230 LEU A CA 1
ATOM 1719 C C . LEU A 1 230 ? -1.674 15.560 2.266 1.00 81.50 230 LEU A C 1
ATOM 1721 O O . LEU A 1 230 ? -1.291 15.767 1.109 1.00 81.50 230 LEU A O 1
ATOM 1725 N N . PRO A 1 231 ? -1.704 16.539 3.184 1.00 80.75 231 PRO A N 1
ATOM 1726 C CA . PRO A 1 231 ? -1.346 17.908 2.852 1.00 80.75 231 PRO A CA 1
ATOM 1727 C C . PRO A 1 231 ? 0.147 18.035 2.522 1.00 80.75 231 PRO A C 1
ATOM 1729 O O . PRO A 1 231 ? 0.970 17.180 2.865 1.00 80.75 231 PRO A O 1
ATOM 1732 N N . ALA A 1 232 ? 0.496 19.125 1.837 1.00 80.81 232 ALA A N 1
ATOM 1733 C CA . ALA A 1 232 ? 1.889 19.525 1.693 1.00 80.81 232 ALA A CA 1
ATOM 1734 C C . ALA A 1 232 ? 2.496 19.718 3.089 1.00 80.81 232 ALA A C 1
ATOM 1736 O O . ALA A 1 232 ? 1.808 20.141 4.016 1.00 80.81 232 ALA A O 1
ATOM 1737 N N . GLY A 1 233 ? 3.768 19.386 3.271 1.00 78.94 233 GLY A N 1
ATOM 1738 C CA . GLY A 1 233 ? 4.381 19.488 4.592 1.00 78.94 233 GLY A CA 1
ATOM 1739 C C . GLY A 1 233 ? 4.256 18.247 5.479 1.00 78.94 233 GLY A C 1
ATOM 1740 O O . GLY A 1 233 ? 5.085 18.088 6.373 1.00 78.94 233 GLY A O 1
ATOM 1741 N N . ALA A 1 234 ? 3.260 17.382 5.251 1.00 82.88 234 ALA A N 1
ATOM 1742 C CA . ALA A 1 234 ? 3.015 16.245 6.133 1.00 82.88 234 ALA A CA 1
ATOM 1743 C C . ALA A 1 234 ? 4.024 15.112 5.910 1.00 82.88 234 ALA A C 1
ATOM 1745 O O . ALA A 1 234 ? 4.240 14.668 4.775 1.00 82.88 234 ALA A O 1
ATOM 1746 N N . ALA A 1 235 ? 4.616 14.637 7.007 1.00 87.62 235 ALA A N 1
ATOM 1747 C CA . ALA A 1 235 ? 5.645 13.602 6.987 1.00 87.62 235 ALA A CA 1
ATOM 1748 C C . ALA A 1 235 ? 5.058 12.194 7.026 1.00 87.62 235 ALA A C 1
ATOM 1750 O O . ALA A 1 235 ? 5.606 11.265 6.433 1.00 87.62 235 ALA A O 1
ATOM 1751 N N . SER A 1 236 ? 3.936 12.027 7.718 1.00 90.31 236 SER A N 1
ATOM 1752 C CA . SER A 1 236 ? 3.338 10.725 7.961 1.00 90.31 236 SER A CA 1
ATOM 1753 C C . SER A 1 236 ? 1.822 10.795 8.082 1.00 90.31 236 SER A C 1
ATOM 1755 O O . SER A 1 236 ? 1.253 11.792 8.529 1.00 90.31 236 SER A O 1
ATOM 1757 N N . ALA A 1 237 ? 1.165 9.697 7.721 1.00 90.75 237 ALA A N 1
ATOM 1758 C CA . ALA A 1 237 ? -0.225 9.460 8.064 1.00 90.75 237 ALA A CA 1
ATOM 1759 C C . ALA A 1 237 ? -0.444 8.018 8.507 1.00 90.75 237 ALA A C 1
ATOM 1761 O O . ALA A 1 237 ? 0.172 7.092 7.986 1.00 90.75 237 ALA A O 1
ATOM 1762 N N . ARG A 1 238 ? -1.346 7.827 9.463 1.00 93.19 238 ARG A N 1
ATOM 1763 C CA . ARG A 1 238 ? -1.723 6.524 9.997 1.00 93.19 238 ARG A CA 1
ATOM 1764 C C . ARG A 1 238 ? -3.225 6.359 9.927 1.00 93.19 238 ARG A C 1
ATOM 1766 O O . ARG A 1 238 ? -3.963 7.158 10.487 1.00 93.19 238 ARG A O 1
ATOM 1773 N N . LEU A 1 239 ? -3.670 5.306 9.260 1.00 92.62 239 LEU A N 1
ATOM 1774 C CA . LEU A 1 239 ? -5.061 4.897 9.217 1.00 92.62 239 LEU A CA 1
ATOM 1775 C C . LEU A 1 239 ? -5.220 3.653 10.084 1.00 92.62 239 LEU A C 1
ATOM 1777 O O . LEU A 1 239 ? -4.631 2.623 9.778 1.00 92.62 239 LEU A O 1
ATOM 1781 N N . SER A 1 240 ? -6.003 3.740 11.153 1.00 93.44 240 SER A N 1
ATOM 1782 C CA . SER A 1 240 ? -6.238 2.628 12.073 1.00 93.44 240 SER A CA 1
ATOM 1783 C C . SER A 1 240 ? -7.717 2.289 12.147 1.00 93.44 240 SER A C 1
ATOM 1785 O O . SER A 1 240 ? -8.553 3.174 12.299 1.00 93.44 240 SER A O 1
ATOM 1787 N N . VAL A 1 241 ? -8.047 1.005 12.066 1.00 92.62 241 VAL A N 1
ATOM 1788 C CA . VAL A 1 241 ? -9.420 0.511 12.185 1.00 92.62 241 VAL A CA 1
ATOM 1789 C C . VAL A 1 241 ? -9.453 -0.692 13.129 1.00 92.62 241 VAL A C 1
ATOM 1791 O O . VAL A 1 241 ? -8.727 -1.660 12.897 1.00 92.62 241 VAL A O 1
ATOM 1794 N N . PRO A 1 242 ? -10.264 -0.663 14.200 1.00 94.31 242 PRO A N 1
ATOM 1795 C CA . PRO A 1 242 ? -10.427 -1.825 15.058 1.00 94.31 242 PRO A CA 1
ATOM 1796 C C . PRO A 1 242 ? -11.254 -2.908 14.360 1.00 94.31 242 PRO A C 1
ATOM 1798 O O . PRO A 1 242 ? -12.053 -2.629 13.461 1.00 94.31 242 PRO A O 1
ATOM 1801 N N . PHE A 1 243 ? -11.072 -4.157 14.769 1.00 93.00 243 PHE A N 1
ATOM 1802 C CA . PHE A 1 243 ? -11.889 -5.270 14.312 1.00 93.00 243 PHE A CA 1
ATOM 1803 C C . PHE A 1 243 ? -12.100 -6.306 15.412 1.00 93.00 243 PHE A C 1
ATOM 1805 O O . PHE A 1 243 ? -11.241 -6.503 16.274 1.00 93.00 243 PHE A O 1
ATOM 1812 N N . ASP A 1 244 ? -13.205 -7.038 15.296 1.00 91.81 244 ASP A N 1
ATOM 1813 C CA . ASP A 1 244 ? -13.428 -8.261 16.062 1.00 91.81 244 ASP A CA 1
ATOM 1814 C C . ASP A 1 244 ? -13.228 -9.482 15.178 1.00 91.81 244 ASP A C 1
ATOM 1816 O O . ASP A 1 244 ? -13.654 -9.520 14.020 1.00 91.81 244 ASP A O 1
ATOM 1820 N N . LYS A 1 245 ? -12.614 -10.517 15.733 1.00 89.69 245 LYS A N 1
ATOM 1821 C CA . LYS A 1 245 ? -12.520 -11.810 15.078 1.00 89.69 245 LYS A CA 1
ATOM 1822 C C . LYS A 1 245 ? -13.743 -12.660 15.418 1.00 89.69 245 LYS A C 1
ATOM 1824 O O . LYS A 1 245 ? -14.026 -12.925 16.584 1.00 89.69 245 LYS A O 1
ATOM 1829 N N . ALA A 1 246 ? -14.440 -13.132 14.393 1.00 88.56 246 ALA A N 1
ATOM 1830 C CA . ALA A 1 246 ? -15.547 -14.063 14.529 1.00 88.56 246 ALA A CA 1
ATOM 1831 C C . ALA A 1 246 ? -15.067 -15.452 14.980 1.00 88.56 246 ALA A C 1
ATOM 1833 O O . ALA A 1 246 ? -13.926 -15.860 14.738 1.00 88.56 246 ALA A O 1
ATOM 1834 N N . PHE A 1 247 ? -15.972 -16.205 15.607 1.00 87.75 247 PHE A N 1
ATOM 1835 C CA . PHE A 1 247 ? -15.726 -17.602 15.943 1.00 87.75 247 PHE A CA 1
ATOM 1836 C C . PHE A 1 247 ? -15.721 -18.459 14.678 1.00 87.75 247 PHE A C 1
ATOM 1838 O O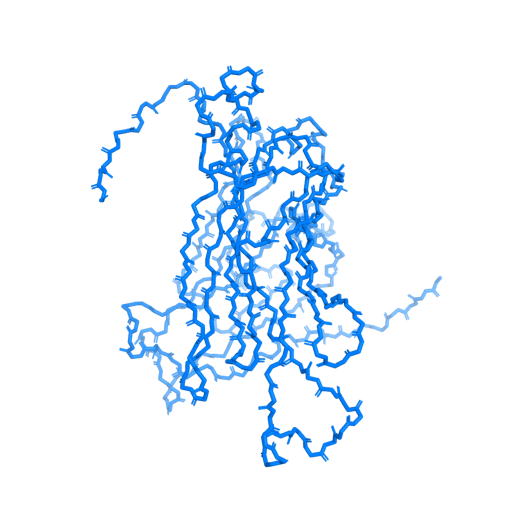 . PHE A 1 247 ? -16.706 -18.520 13.938 1.00 87.75 247 PHE A O 1
ATOM 1845 N N . LEU A 1 248 ? -14.594 -19.131 14.473 1.00 87.06 248 LEU A N 1
ATOM 1846 C CA . LEU A 1 248 ? -14.387 -20.083 13.398 1.00 87.06 248 LEU A CA 1
ATOM 1847 C C . LEU A 1 248 ? -14.686 -21.499 13.897 1.00 87.06 248 LEU A C 1
ATOM 1849 O O . LEU A 1 248 ? -14.426 -21.834 15.056 1.00 87.06 248 LEU A O 1
ATOM 1853 N N . HIS A 1 249 ? -15.229 -22.334 13.022 1.00 88.75 249 HIS A N 1
ATOM 1854 C CA . HIS A 1 249 ? -15.310 -23.769 13.244 1.00 88.75 249 HIS A CA 1
ATOM 1855 C C . HIS A 1 249 ? -13.917 -24.401 13.128 1.00 88.75 249 HIS A C 1
ATOM 1857 O O . HIS A 1 249 ? -13.004 -23.832 12.534 1.00 88.75 249 HIS A O 1
ATOM 1863 N N . VAL A 1 250 ? -13.737 -25.583 13.723 1.00 85.12 250 VAL A N 1
ATOM 1864 C CA . VAL A 1 250 ? -12.434 -26.275 13.786 1.00 85.12 250 VAL A CA 1
ATOM 1865 C C . VAL A 1 250 ? -11.865 -26.564 12.391 1.00 85.12 250 VAL A C 1
ATOM 1867 O O . VAL A 1 250 ? -10.654 -26.545 12.212 1.00 85.12 250 VAL A O 1
ATOM 1870 N N . ASP A 1 251 ? -12.732 -26.793 11.410 1.00 86.81 251 ASP A N 1
ATOM 1871 C CA . ASP A 1 251 ? -12.403 -27.020 10.002 1.00 86.81 251 ASP A CA 1
ATOM 1872 C C . ASP A 1 251 ? -12.040 -25.742 9.225 1.00 86.81 251 ASP A C 1
ATOM 1874 O O . ASP A 1 251 ? -11.484 -25.837 8.134 1.00 86.81 251 ASP A O 1
ATOM 1878 N N . GLU A 1 252 ? -12.301 -24.555 9.780 1.00 86.44 252 GLU A N 1
ATOM 1879 C CA . GLU A 1 252 ? -11.971 -23.258 9.167 1.00 86.44 252 GLU A CA 1
ATOM 1880 C C . GLU A 1 252 ? -10.607 -22.713 9.618 1.00 86.44 252 GLU A C 1
ATOM 1882 O O . GLU A 1 252 ? -10.096 -21.749 9.042 1.00 86.44 252 GLU A O 1
ATOM 1887 N N . TYR A 1 253 ? -10.006 -23.300 10.657 1.00 84.06 253 TYR A N 1
ATOM 1888 C CA . TYR A 1 253 ? -8.658 -22.939 11.085 1.00 84.06 253 TYR A CA 1
ATOM 1889 C C . TYR A 1 253 ? -7.612 -23.506 10.125 1.00 84.06 253 TYR A C 1
ATOM 1891 O O . TYR A 1 253 ? -7.726 -24.632 9.636 1.00 84.06 253 TYR A O 1
ATOM 1899 N N . MET A 1 254 ? -6.534 -22.746 9.914 1.00 81.31 254 MET A N 1
ATOM 1900 C CA . MET A 1 254 ? -5.326 -23.306 9.315 1.00 81.31 254 MET A CA 1
ATOM 1901 C C . MET A 1 254 ? -4.842 -24.507 10.149 1.00 81.31 254 MET A C 1
ATOM 1903 O O . MET A 1 254 ? -4.972 -24.490 11.375 1.00 81.31 254 MET A O 1
ATOM 1907 N N . PRO A 1 255 ? -4.268 -25.547 9.511 1.00 81.38 255 PRO A N 1
ATOM 1908 C CA . PRO A 1 255 ? -3.896 -26.793 10.185 1.00 81.38 255 PRO A CA 1
ATOM 1909 C C . PRO A 1 255 ? -2.857 -26.615 11.307 1.00 81.38 255 PRO A C 1
ATOM 1911 O O . PRO A 1 255 ? -2.717 -27.505 12.144 1.00 81.38 255 PRO A O 1
ATOM 1914 N N . ASP A 1 256 ? -2.149 -25.482 11.346 1.00 83.19 256 ASP A N 1
ATOM 1915 C CA . ASP A 1 256 ? -1.259 -25.096 12.441 1.00 83.19 256 ASP A CA 1
ATOM 1916 C C . ASP A 1 256 ? -1.862 -23.951 13.269 1.00 83.19 256 ASP A C 1
ATOM 1918 O O . ASP A 1 256 ? -1.927 -22.800 12.835 1.00 83.19 256 ASP A O 1
ATOM 1922 N N . ALA A 1 257 ? -2.253 -24.264 14.505 1.00 74.44 257 ALA A N 1
ATOM 1923 C CA . ALA A 1 257 ? -2.802 -23.293 15.447 1.00 74.44 257 ALA A CA 1
ATOM 1924 C C . ALA A 1 257 ? -1.782 -22.230 15.905 1.00 74.44 257 ALA A C 1
ATOM 1926 O O . ALA A 1 257 ? -2.193 -21.180 16.401 1.00 74.44 257 ALA A O 1
ATOM 1927 N N . ASN A 1 258 ? -0.475 -22.476 15.748 1.00 79.50 258 ASN A N 1
ATOM 1928 C CA . ASN A 1 258 ? 0.578 -21.548 16.168 1.00 79.50 258 ASN A CA 1
ATOM 1929 C C . ASN A 1 258 ? 0.887 -20.472 15.117 1.00 79.50 258 ASN A C 1
ATOM 1931 O O . ASN A 1 258 ? 1.496 -19.462 15.461 1.00 79.50 258 ASN A O 1
ATOM 1935 N N . HIS A 1 259 ? 0.475 -20.667 13.859 1.00 76.56 259 HIS A N 1
ATOM 1936 C CA . HIS A 1 259 ? 0.737 -19.717 12.772 1.00 76.56 259 HIS A CA 1
ATOM 1937 C C . HIS A 1 259 ? -0.165 -18.474 12.844 1.00 76.56 259 HIS A C 1
ATOM 1939 O O . HIS A 1 259 ? 0.195 -17.399 12.374 1.00 76.56 259 HIS A O 1
ATOM 1945 N N . GLY A 1 260 ? -1.333 -18.594 13.480 1.00 78.62 260 GLY A N 1
ATOM 1946 C CA . GLY A 1 260 ? -2.308 -17.510 13.534 1.00 78.62 260 GLY A CA 1
ATOM 1947 C C . GLY A 1 260 ? -3.036 -17.324 12.201 1.00 78.62 260 GLY A C 1
ATOM 1948 O O . GLY A 1 260 ? -3.405 -18.301 11.555 1.00 78.62 260 GLY A O 1
ATOM 1949 N N . PHE A 1 261 ? -3.324 -16.070 11.846 1.00 76.62 261 PHE A N 1
ATOM 1950 C CA . PHE A 1 261 ? -4.078 -15.704 10.645 1.00 76.62 261 PHE A CA 1
ATOM 1951 C C . PHE A 1 261 ? -3.296 -14.666 9.856 1.00 76.62 261 PHE A C 1
ATOM 1953 O O . PHE A 1 261 ? -2.987 -13.601 10.391 1.00 76.62 261 PHE A O 1
ATOM 1960 N N . ASP A 1 262 ? -3.044 -14.969 8.588 1.00 81.12 262 ASP A N 1
ATOM 1961 C CA . ASP A 1 262 ? -2.507 -14.001 7.642 1.00 81.12 262 ASP A CA 1
ATOM 1962 C C . ASP A 1 262 ? -3.642 -13.147 7.083 1.00 81.12 262 ASP A C 1
ATOM 1964 O O . ASP A 1 262 ? -4.742 -13.635 6.803 1.00 81.12 262 ASP A O 1
ATOM 1968 N N . ILE A 1 263 ? -3.372 -11.855 6.933 1.00 83.38 263 ILE A N 1
ATOM 1969 C CA . ILE A 1 263 ? -4.319 -10.882 6.396 1.00 83.38 263 ILE A CA 1
ATOM 1970 C C . ILE A 1 263 ? -3.652 -10.207 5.214 1.00 83.38 263 ILE A C 1
ATOM 1972 O O . ILE A 1 263 ? -2.487 -9.810 5.287 1.00 83.38 263 ILE A O 1
ATOM 1976 N N . GLU A 1 264 ? -4.398 -10.097 4.122 1.00 86.38 264 GLU A N 1
ATOM 1977 C CA . GLU A 1 264 ? -3.905 -9.467 2.908 1.00 86.38 264 GLU A CA 1
ATOM 1978 C C . GLU A 1 264 ? -3.540 -8.001 3.167 1.00 86.38 264 GLU A C 1
ATOM 1980 O O . GLU A 1 264 ? -4.209 -7.275 3.909 1.00 86.38 264 GLU A O 1
ATOM 1985 N N . GLY A 1 265 ? -2.437 -7.569 2.558 1.00 90.75 265 GLY A N 1
ATOM 1986 C CA . GLY A 1 265 ? -2.029 -6.173 2.587 1.00 90.75 265 GLY A CA 1
ATOM 1987 C C . GLY A 1 265 ? -3.003 -5.300 1.799 1.00 90.75 265 GLY A C 1
ATOM 1988 O O . GLY A 1 265 ? -3.503 -5.702 0.749 1.00 90.75 265 GLY A O 1
ATOM 1989 N N . ALA A 1 266 ? -3.237 -4.082 2.275 1.00 91.88 266 ALA A N 1
ATOM 1990 C CA . ALA A 1 266 ? -3.981 -3.080 1.532 1.00 91.88 266 ALA A CA 1
ATOM 1991 C C . ALA A 1 266 ? -3.254 -2.695 0.241 1.00 91.88 266 ALA A C 1
ATOM 1993 O O . ALA A 1 266 ? -2.030 -2.543 0.202 1.00 91.88 266 ALA A O 1
ATOM 1994 N N . MET A 1 267 ? -4.032 -2.446 -0.807 1.00 93.31 267 MET A N 1
ATOM 1995 C CA . MET A 1 267 ? -3.531 -1.834 -2.025 1.00 93.31 267 MET A CA 1
ATOM 1996 C C . MET A 1 267 ? -3.549 -0.317 -1.859 1.00 93.31 267 MET A C 1
ATOM 1998 O O . MET A 1 267 ? -4.604 0.286 -1.661 1.00 93.31 267 MET A O 1
ATOM 2002 N N . VAL A 1 268 ? -2.375 0.304 -1.966 1.00 91.62 268 VAL A N 1
ATOM 2003 C CA . VAL A 1 268 ? -2.219 1.756 -1.855 1.00 91.62 268 VAL A CA 1
ATOM 2004 C C . VAL A 1 268 ? -1.776 2.333 -3.189 1.00 91.62 268 VAL A C 1
ATOM 2006 O O . VAL A 1 268 ? -0.768 1.925 -3.758 1.00 91.62 268 VAL A O 1
ATOM 2009 N N . THR A 1 269 ? -2.539 3.302 -3.685 1.00 89.56 269 THR A N 1
ATOM 2010 C CA . THR A 1 269 ? -2.201 4.094 -4.870 1.00 89.56 269 THR A CA 1
ATOM 2011 C C . THR A 1 269 ? -1.929 5.524 -4.438 1.00 89.56 269 THR A C 1
ATOM 2013 O O . THR A 1 269 ? -2.737 6.115 -3.724 1.00 89.56 269 THR A O 1
ATOM 2016 N N . VAL A 1 270 ? -0.801 6.082 -4.869 1.00 86.75 270 VAL A N 1
ATOM 2017 C CA . VAL A 1 270 ? -0.392 7.450 -4.535 1.00 86.75 270 VAL A CA 1
ATOM 2018 C C . VAL A 1 270 ? -0.341 8.279 -5.809 1.00 86.75 270 VAL A C 1
ATOM 2020 O O . VAL A 1 270 ? 0.321 7.903 -6.774 1.00 86.75 270 VAL A O 1
ATOM 2023 N N . GLU A 1 271 ? -1.017 9.422 -5.793 1.00 82.12 271 GLU A N 1
ATOM 2024 C CA . GLU A 1 271 ? -1.013 10.409 -6.865 1.00 82.12 271 GLU A CA 1
ATOM 2025 C C . GLU A 1 271 ? -0.467 11.749 -6.350 1.00 82.12 271 GLU A C 1
ATOM 2027 O O . GLU A 1 271 ? -0.866 12.251 -5.296 1.00 82.12 271 GLU A O 1
ATOM 2032 N N . LEU A 1 272 ? 0.477 12.323 -7.100 1.00 77.56 272 LEU A N 1
ATOM 2033 C CA . LEU A 1 272 ? 1.066 13.634 -6.826 1.00 77.56 272 LEU A CA 1
ATOM 2034 C C . LEU A 1 272 ? 0.151 14.722 -7.398 1.00 77.56 272 LEU A C 1
ATOM 2036 O O . LEU A 1 272 ? 0.075 14.897 -8.619 1.00 77.56 272 LEU A O 1
ATOM 2040 N N . LEU A 1 273 ? -0.522 15.471 -6.525 1.00 68.75 273 LEU A N 1
ATOM 2041 C CA . LEU A 1 273 ? -1.431 16.538 -6.935 1.00 68.75 273 LEU A CA 1
ATOM 2042 C C . LEU A 1 273 ? -0.633 17.782 -7.325 1.00 68.75 273 LEU A C 1
ATOM 2044 O O . LEU A 1 273 ? -0.333 18.640 -6.497 1.00 68.75 273 LEU A O 1
ATOM 2048 N N . HIS A 1 274 ? -0.292 17.894 -8.604 1.00 61.56 274 HIS A N 1
ATOM 2049 C CA . HIS A 1 274 ? 0.327 19.104 -9.127 1.00 61.56 274 HIS A CA 1
ATOM 2050 C C . HIS A 1 274 ? -0.685 20.248 -9.073 1.00 61.56 274 HIS A C 1
ATOM 2052 O O . HIS A 1 274 ? -1.780 20.149 -9.630 1.00 61.56 274 HIS A O 1
ATOM 2058 N N . THR A 1 275 ? -0.320 21.358 -8.434 1.00 44.81 275 THR A N 1
ATOM 2059 C CA . THR A 1 275 ? -1.099 22.591 -8.537 1.00 44.81 275 THR A CA 1
ATOM 2060 C C . THR A 1 275 ? -1.071 23.020 -10.005 1.00 44.81 275 THR A C 1
ATOM 2062 O O . THR A 1 275 ? 0.021 23.233 -10.539 1.00 44.81 275 THR A O 1
ATOM 2065 N N . PRO A 1 276 ? -2.215 23.135 -10.703 1.00 35.53 276 PRO A N 1
ATOM 2066 C CA . PRO A 1 276 ? -2.194 23.659 -12.056 1.00 35.53 276 PRO A CA 1
ATOM 2067 C C . PRO A 1 276 ? -1.615 25.071 -11.995 1.00 35.53 276 PRO A C 1
ATOM 2069 O O . PRO A 1 276 ? -2.101 25.917 -11.238 1.00 35.53 276 PRO A O 1
ATOM 2072 N N . ALA A 1 277 ? -0.562 25.324 -12.777 1.00 34.41 277 ALA A N 1
ATOM 2073 C CA . ALA A 1 277 ? -0.103 26.679 -13.033 1.00 34.41 277 ALA A CA 1
ATOM 2074 C C . ALA A 1 277 ? -1.329 27.518 -13.422 1.00 34.41 277 ALA A C 1
ATOM 2076 O O . ALA A 1 277 ? -2.129 27.089 -14.259 1.00 34.41 277 ALA A O 1
ATOM 2077 N N . GLN A 1 278 ? -1.517 28.669 -12.768 1.00 35.34 278 GLN A N 1
ATOM 2078 C CA . GLN A 1 278 ? -2.609 29.598 -13.064 1.00 35.34 278 GLN A CA 1
ATOM 2079 C C . GLN A 1 278 ? -2.708 29.802 -14.580 1.00 35.34 278 GLN A C 1
ATOM 2081 O O . GLN A 1 278 ? -1.845 30.439 -15.177 1.00 35.34 278 GLN A O 1
ATOM 2086 N N . GLY A 1 279 ? -3.741 29.237 -15.211 1.00 31.11 279 GLY A N 1
ATOM 2087 C CA . GLY A 1 279 ? -3.932 29.399 -16.651 1.00 31.11 279 GLY A CA 1
ATOM 2088 C C . GLY A 1 279 ? -4.442 28.191 -17.426 1.00 31.11 279 GLY A C 1
ATOM 2089 O O . GLY A 1 279 ? -4.045 28.023 -18.572 1.00 31.11 279 GLY A O 1
ATOM 2090 N N . ARG A 1 280 ? -5.333 27.360 -16.877 1.00 31.55 280 ARG A N 1
ATOM 2091 C CA . ARG A 1 280 ? -6.302 26.626 -17.711 1.00 31.55 280 ARG A CA 1
ATOM 2092 C C . ARG A 1 280 ? -7.439 26.091 -16.853 1.00 31.55 280 ARG A C 1
ATOM 2094 O O . ARG A 1 280 ? -7.264 25.144 -16.099 1.00 31.55 280 ARG A O 1
ATOM 2101 N N . ALA A 1 281 ? -8.605 26.720 -16.971 1.00 29.73 281 ALA A N 1
ATOM 2102 C CA . ALA A 1 281 ? -9.848 26.155 -16.470 1.00 29.73 281 ALA A CA 1
ATOM 2103 C C . ALA A 1 281 ? -10.091 24.825 -17.200 1.00 29.73 281 ALA A C 1
ATOM 2105 O O . ALA A 1 281 ? -10.338 24.820 -18.408 1.00 29.73 281 ALA A O 1
ATOM 2106 N N . MET A 1 282 ? -9.963 23.703 -16.491 1.00 29.62 282 MET A N 1
ATOM 2107 C CA . MET A 1 282 ? -10.519 22.441 -16.963 1.00 29.62 282 MET A CA 1
ATOM 2108 C C . MET A 1 282 ? -12.025 22.489 -16.735 1.00 29.62 282 MET A C 1
ATOM 2110 O O . MET A 1 282 ? -12.497 22.712 -15.624 1.00 29.62 282 MET A O 1
ATOM 2114 N N . HIS A 1 283 ? -12.758 22.330 -17.829 1.00 30.70 283 HIS A N 1
ATOM 2115 C CA . HIS A 1 283 ? -14.195 22.129 -17.837 1.00 30.70 283 HIS A CA 1
ATOM 2116 C C . HIS A 1 283 ? -14.483 20.805 -17.114 1.00 30.70 283 HIS A C 1
ATOM 2118 O O . HIS A 1 283 ? -14.071 19.749 -17.594 1.00 30.70 283 HIS A O 1
ATOM 2124 N N . GLU A 1 284 ? -15.158 20.859 -15.967 1.00 30.14 284 GLU A N 1
ATOM 2125 C CA . GLU A 1 284 ? -15.709 19.673 -15.309 1.00 30.14 284 GLU A CA 1
ATOM 2126 C C . GLU A 1 284 ? -16.694 18.999 -16.278 1.00 30.14 284 GLU A C 1
ATOM 2128 O O . GLU A 1 284 ? -17.739 19.556 -16.623 1.00 30.14 284 GLU A O 1
ATOM 2133 N N . GLN A 1 285 ? -16.334 17.815 -16.774 1.00 29.77 285 GLN A N 1
ATOM 2134 C CA . GLN A 1 285 ? -17.303 16.865 -17.302 1.00 29.77 285 GLN A CA 1
ATOM 2135 C C . GLN A 1 285 ? -17.746 15.991 -1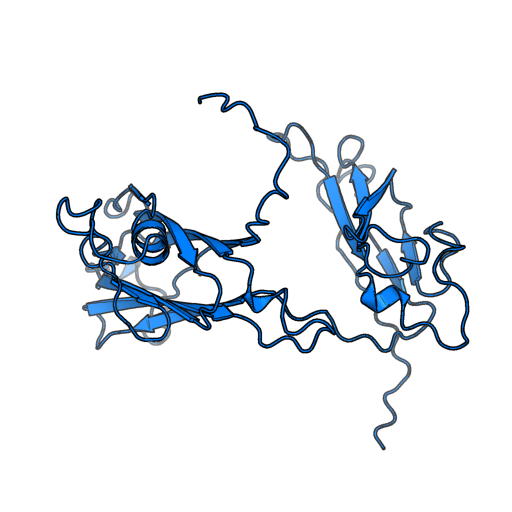6.135 1.00 29.77 285 GLN A C 1
ATOM 2137 O O . GLN A 1 285 ? -16.979 15.178 -15.624 1.00 29.77 285 GLN A O 1
ATOM 2142 N N . ASN A 1 286 ? -18.983 16.232 -15.710 1.00 26.39 286 ASN A N 1
ATOM 2143 C CA . ASN A 1 286 ? -19.705 15.428 -14.738 1.00 26.39 286 ASN A CA 1
ATOM 2144 C C . ASN A 1 286 ? -19.796 13.975 -15.223 1.00 26.39 286 ASN A C 1
ATOM 2146 O O . ASN A 1 286 ? -20.231 13.735 -16.353 1.00 26.39 286 ASN A O 1
ATOM 2150 N N . TRP A 1 287 ? -19.436 13.046 -14.341 1.00 32.25 287 TRP A N 1
ATOM 2151 C CA . TRP A 1 287 ? -19.954 11.680 -14.332 1.00 32.25 287 TRP A CA 1
ATOM 2152 C C . TRP A 1 287 ? -21.014 11.587 -13.240 1.00 32.25 287 TRP A C 1
ATOM 2154 O O . TRP A 1 287 ? -20.753 12.127 -12.140 1.00 32.25 287 TRP A O 1
#

Sequence (287 aa):
VRQGSRGWVTAQGGALPGACAAAVSSHVYVEIEAGLLASIPGGMDPISSVAVDDNVLFGVTPTPDSIIERGGGGVGIGAKAGGTTLLDWSLQSRRVSLNPLDVHMKWRLTPSWTPSPPPVYVSQYLTGVGTAYGGITIELQRSETPTHSVEDAWAIPLQVRILHVAPWFMKMWWHALLLEVDGVAVAMEAVPKSLAQASVELQRVARSYMHMAPSTDREAPGVAELFVHLPAGAASARLSVPFDKAFLHVDEYMPDANHGFDIEGAMVTVELLHTPAQGRAMHEQNW

Secondary structure (DSSP, 8-state):
---------EEEPPPB-BS-TT-S--EEEEEE-HHHHTT-TT---TTS---TTT-SSEEEESPPSEEEEE-----STT--S--EEEEEEE-TT-BTTTB-B--EEEESS-----PPPPSEEEEEEEEEETTTEEEEEEEEEE-----S-TTTSSSS-EEEEEEEEE-TTEEE-GGG-EEEETTEEE---S--TTGGGS-HHHHHHT---EEEE--BTTTB-EEEEEEEEEPTT--EEEEEEEEEEPPPPGGGS-S-TTS----PPPEEEEEE-PPPPSS--------

Radius of gyration: 24.16 Å; chains: 1; bounding box: 59×57×54 Å

Organism: NCBI:txid36881

InterPro domains:
  IPR007245 GPI transamidase component PIG-T [PF04113] (100-270)
  IPR007245 GPI transamidase component PIG-T [PTHR12959] (16-281)

pLDDT: mean 71.18, std 20.13, range [21.05, 95.06]

Foldseek 3Di:
DDPDDPDWDKPWDDFDAFDDPPDPWDKDKDKDFLQQLVQDPDPPRSPPPPPLCPHQFKHKPPAAPDKDWADDPDPDDPDDTGIMIMGMHTRHPPHSVPHTDIIIMTTPDDGPGDDQDDQWDWDWDKADDDQWKIKIKIKIFGDPGPDPPSPPSLQWKKKKKKKFWAALQKFWPPVPKWKDFPNRTQDLDPDDPPCPPPPPQSSVQSPKDKDWDTHDPVPGIIIIIIIGIGHRNTGMMMIMIMITGHDDDPVPDDPDPVVRDDGDDIDMDMDTDDDPDPDDDDDDDDD